Protein AF-A0A5D6YA46-F1 (afdb_monomer)

Foldseek 3Di:
DDPVVVVVVVVVVVVVVVVVVVVVVVVVVPDPPPDPDDDDDDDDDDDDDDDDPDPDPDPPPPPDPDLDDPLVCCVVDDVVLLVCCLPPVLVLQVVLCVLLVDPVSNVLSVLLVVLSVLLVVLVVVVVVVVVVVVVPPPPDDDPDDPPPPVPDPCPPSVVSNVVSLVSNLVSLLVSLVSLCVSVVPDDDSVVSSCSSNSPVSVSSSSSSVCCVVCDSPVCVVVVVVCVVPVVVVVVVVVPPPPDPPDPPDDD

pLDDT: mean 71.91, std 17.41, range [37.03, 95.88]

Structure (mmCIF, N/CA/C/O backbone):
data_AF-A0A5D6YA46-F1
#
_entry.id   AF-A0A5D6YA46-F1
#
loop_
_atom_site.group_PDB
_atom_site.id
_atom_site.type_symbol
_atom_site.label_atom_id
_atom_site.label_alt_id
_atom_site.label_comp_id
_atom_site.label_asym_id
_atom_site.label_entity_id
_atom_site.label_seq_id
_atom_site.pdbx_PDB_ins_code
_atom_site.Cartn_x
_atom_site.Cartn_y
_atom_site.Cartn_z
_atom_site.occupancy
_atom_site.B_iso_or_equiv
_atom_site.auth_seq_id
_atom_site.auth_comp_id
_atom_site.auth_asym_id
_atom_site.auth_atom_id
_atom_site.pdbx_PDB_model_num
ATOM 1 N N . MET A 1 1 ? 26.720 29.385 -11.851 1.00 61.84 1 MET A N 1
ATOM 2 C CA . MET A 1 1 ? 25.447 29.553 -11.125 1.00 61.84 1 MET A CA 1
ATOM 3 C C . MET A 1 1 ? 25.004 30.966 -11.380 1.00 61.84 1 MET A C 1
ATOM 5 O O . MET A 1 1 ? 25.690 31.889 -10.949 1.00 61.84 1 MET A O 1
ATOM 9 N N . ASP A 1 2 ? 23.943 31.113 -12.160 1.00 86.88 2 ASP A N 1
ATOM 10 C CA . ASP A 1 2 ? 23.438 32.420 -12.559 1.00 86.88 2 ASP A CA 1
ATOM 11 C C . ASP A 1 2 ? 22.600 33.031 -11.433 1.00 86.88 2 ASP A C 1
ATOM 13 O O . ASP A 1 2 ? 22.056 32.331 -10.577 1.00 86.88 2 ASP A O 1
ATOM 17 N N . ALA A 1 3 ? 22.489 34.360 -11.417 1.00 84.31 3 ALA A N 1
ATOM 18 C CA . ALA A 1 3 ? 21.728 35.080 -10.393 1.00 84.31 3 ALA A CA 1
ATOM 19 C C . ALA A 1 3 ? 20.249 34.635 -10.318 1.00 84.31 3 ALA A C 1
ATOM 21 O O . ALA A 1 3 ? 19.618 34.744 -9.266 1.00 84.31 3 ALA A O 1
ATOM 22 N N . SER A 1 4 ? 19.708 34.084 -11.410 1.00 85.38 4 SER A N 1
ATOM 23 C CA . SER A 1 4 ? 18.376 33.475 -11.469 1.00 85.38 4 SER A CA 1
ATOM 24 C C . SER A 1 4 ? 18.248 32.209 -10.614 1.00 85.38 4 SER A C 1
ATOM 26 O O . SER A 1 4 ? 17.214 32.018 -9.973 1.00 85.38 4 SER A O 1
ATOM 28 N N . ASP A 1 5 ? 19.293 31.382 -10.537 1.00 82.38 5 ASP A N 1
ATOM 29 C CA . ASP A 1 5 ? 19.272 30.118 -9.784 1.00 82.38 5 ASP A CA 1
ATOM 30 C C . ASP A 1 5 ? 19.284 30.365 -8.272 1.00 82.38 5 ASP A C 1
ATOM 32 O O . ASP A 1 5 ? 18.624 29.666 -7.497 1.00 82.38 5 ASP A O 1
ATOM 36 N N . VAL A 1 6 ? 19.997 31.413 -7.849 1.00 89.75 6 VAL A N 1
ATOM 37 C CA . VAL A 1 6 ? 20.055 31.844 -6.446 1.00 89.75 6 VAL A CA 1
ATOM 38 C C . VAL A 1 6 ? 18.715 32.448 -6.009 1.00 89.75 6 VAL A C 1
ATOM 40 O O . VAL A 1 6 ? 18.239 32.194 -4.904 1.00 89.75 6 VAL A O 1
ATOM 43 N N . ALA A 1 7 ? 18.044 33.202 -6.885 1.00 91.00 7 ALA A N 1
ATOM 44 C CA . ALA A 1 7 ? 16.720 33.748 -6.585 1.00 91.00 7 ALA A CA 1
ATOM 45 C C . ALA A 1 7 ? 15.650 32.648 -6.445 1.00 91.00 7 ALA A C 1
ATOM 47 O O . ALA A 1 7 ? 14.755 32.759 -5.602 1.00 91.00 7 ALA A O 1
ATOM 48 N N . TYR A 1 8 ? 15.751 31.576 -7.238 1.00 87.44 8 TYR A N 1
ATOM 49 C CA . TYR A 1 8 ? 14.810 30.456 -7.190 1.00 87.44 8 TYR A CA 1
ATOM 50 C C . TYR A 1 8 ? 14.958 29.614 -5.915 1.00 87.44 8 TYR A C 1
ATOM 52 O O . TYR A 1 8 ? 13.958 29.264 -5.287 1.00 87.44 8 TYR A O 1
ATOM 60 N N . THR A 1 9 ? 16.191 29.349 -5.476 1.00 87.31 9 THR A N 1
ATOM 61 C CA . THR A 1 9 ? 16.453 28.615 -4.224 1.00 87.31 9 THR A CA 1
ATOM 62 C C . THR A 1 9 ? 15.956 29.381 -2.996 1.00 87.31 9 THR A C 1
ATOM 64 O O . THR A 1 9 ? 15.246 28.807 -2.171 1.00 87.31 9 THR A O 1
ATOM 67 N N . ILE A 1 10 ? 16.182 30.699 -2.929 1.00 92.25 10 ILE A N 1
ATOM 68 C CA . ILE A 1 10 ? 15.667 31.545 -1.834 1.00 92.25 10 ILE A CA 1
ATOM 69 C C . ILE A 1 10 ? 14.125 31.572 -1.807 1.00 92.25 10 ILE A C 1
ATOM 71 O O . ILE A 1 10 ? 13.509 31.583 -0.738 1.00 92.25 10 ILE A O 1
ATOM 75 N N . GLN A 1 11 ? 13.472 31.570 -2.974 1.00 91.25 11 GLN A N 1
ATOM 76 C CA . GLN A 1 11 ? 12.007 31.500 -3.070 1.00 91.25 11 GLN A CA 1
ATOM 77 C C . GLN A 1 11 ? 11.456 30.159 -2.565 1.00 91.25 11 GLN A C 1
ATOM 79 O O . GLN A 1 11 ? 10.434 30.146 -1.874 1.00 91.25 11 GLN A O 1
ATOM 84 N N . MET A 1 12 ? 12.132 29.050 -2.875 1.00 89.75 12 MET A N 1
ATOM 85 C CA . MET A 1 12 ? 11.742 27.710 -2.428 1.00 89.75 12 MET A CA 1
ATOM 86 C C . MET A 1 12 ? 11.841 27.561 -0.908 1.00 89.75 12 MET A C 1
ATOM 88 O O . MET A 1 12 ? 10.849 27.190 -0.278 1.00 89.75 12 MET A O 1
ATOM 92 N N . GLU A 1 13 ? 12.962 27.960 -0.299 1.00 95.00 13 GLU A N 1
ATOM 93 C CA . GLU A 1 13 ? 13.140 27.877 1.160 1.00 95.00 13 GLU A CA 1
ATOM 94 C C . GLU A 1 13 ? 12.095 28.710 1.917 1.00 95.00 13 GLU A C 1
ATOM 96 O O . GLU A 1 13 ? 11.530 28.280 2.927 1.00 95.00 13 GLU A O 1
ATOM 101 N N . LYS A 1 14 ? 11.751 29.893 1.391 1.00 95.88 14 LYS A N 1
ATOM 102 C CA . LYS A 1 14 ? 10.714 30.747 1.985 1.00 95.88 14 LYS A CA 1
ATOM 103 C C . LYS A 1 14 ? 9.324 30.106 1.919 1.00 95.88 14 LYS A C 1
ATOM 105 O O . LYS A 1 14 ? 8.519 30.289 2.836 1.00 95.88 14 LYS A O 1
ATOM 110 N N . LYS A 1 15 ? 9.029 29.359 0.850 1.00 93.56 15 LYS A N 1
ATOM 111 C CA . LYS A 1 15 ? 7.757 28.642 0.683 1.00 93.56 15 LYS A CA 1
ATOM 112 C C . LYS A 1 15 ? 7.651 27.458 1.641 1.00 93.56 15 LYS A C 1
ATOM 114 O O . LYS A 1 15 ? 6.605 27.289 2.264 1.00 93.56 15 LYS A O 1
ATOM 119 N N . GLU A 1 16 ? 8.725 26.690 1.810 1.00 93.19 16 GLU A N 1
ATOM 120 C CA . GLU A 1 16 ? 8.769 25.575 2.764 1.00 93.19 16 GLU A CA 1
ATOM 121 C C . GLU A 1 16 ? 8.610 26.058 4.209 1.00 93.19 16 GLU A C 1
ATOM 123 O O . GLU A 1 16 ? 7.796 25.511 4.956 1.00 93.19 16 GLU A O 1
ATOM 128 N N . ALA A 1 17 ? 9.283 27.152 4.582 1.00 92.19 17 ALA A N 1
ATOM 129 C CA . ALA A 1 17 ? 9.127 27.762 5.902 1.00 92.19 17 ALA A CA 1
ATOM 130 C C . ALA A 1 17 ? 7.678 28.215 6.174 1.00 92.19 17 ALA A C 1
ATOM 132 O O . ALA A 1 17 ? 7.159 28.019 7.276 1.00 92.19 17 ALA A O 1
ATOM 133 N N . LEU A 1 18 ? 6.995 28.774 5.167 1.00 94.06 18 LEU A N 1
ATOM 134 C CA . LEU A 1 18 ? 5.586 29.169 5.275 1.00 94.06 18 LEU A CA 1
ATOM 135 C C . LEU A 1 18 ? 4.643 27.965 5.412 1.00 94.06 18 LEU A C 1
ATOM 137 O O . LEU A 1 18 ? 3.687 28.028 6.188 1.00 94.06 18 LEU A O 1
ATOM 141 N N . LEU A 1 19 ? 4.906 26.867 4.698 1.00 90.00 19 LEU A N 1
ATOM 142 C CA . 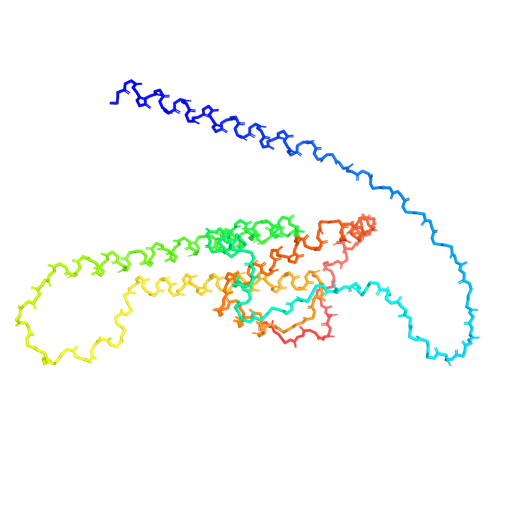LEU A 1 19 ? 4.107 25.642 4.798 1.00 90.00 19 LEU A CA 1
ATOM 143 C C . LEU A 1 19 ? 4.279 24.962 6.164 1.00 90.00 19 LEU A C 1
ATOM 145 O O . LEU A 1 19 ? 3.290 24.532 6.764 1.00 90.00 19 LEU A O 1
ATOM 149 N N . LEU A 1 20 ? 5.503 24.936 6.699 1.00 87.94 20 LEU A N 1
ATOM 150 C CA . LEU A 1 20 ? 5.788 24.396 8.031 1.00 87.94 20 LEU A CA 1
ATOM 151 C C . LEU A 1 20 ? 5.123 25.219 9.147 1.00 87.94 20 LEU A C 1
ATOM 153 O O . LEU A 1 20 ? 4.546 24.644 10.075 1.00 87.94 20 LEU A O 1
ATOM 157 N N . ASP A 1 21 ? 5.131 26.554 9.054 1.00 89.38 21 ASP A N 1
ATOM 158 C CA . ASP A 1 21 ? 4.449 27.418 10.030 1.00 89.38 21 ASP A CA 1
ATOM 159 C C . ASP A 1 21 ? 2.916 27.281 9.956 1.00 89.38 21 ASP A C 1
ATOM 161 O O . ASP A 1 21 ? 2.238 27.198 10.987 1.00 89.38 21 ASP A O 1
ATOM 165 N N . ALA A 1 22 ? 2.357 27.164 8.746 1.00 84.12 22 ALA A N 1
ATOM 166 C CA . ALA A 1 22 ? 0.929 26.916 8.550 1.00 84.12 22 ALA A CA 1
ATOM 167 C C . ALA A 1 22 ? 0.485 25.564 9.144 1.00 84.12 22 ALA A C 1
ATOM 169 O O . ALA A 1 22 ? -0.555 25.492 9.809 1.00 84.12 22 ALA A O 1
ATOM 170 N N . GLY A 1 23 ? 1.294 24.510 8.977 1.00 78.00 23 GLY A N 1
ATOM 171 C CA . GLY A 1 23 ? 1.062 23.203 9.599 1.00 78.00 23 GLY A CA 1
ATOM 172 C C . GLY A 1 23 ? 1.095 23.268 11.130 1.00 78.00 23 GLY A C 1
ATOM 173 O O . GLY A 1 23 ? 0.183 22.77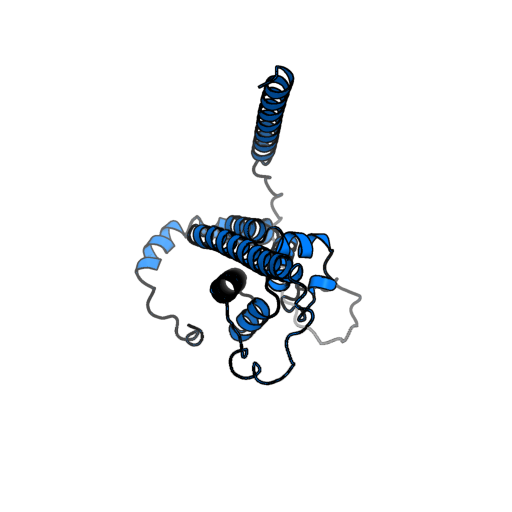5 11.800 1.00 78.00 23 GLY A O 1
ATOM 174 N N . ARG A 1 24 ? 2.087 23.968 11.700 1.00 83.38 24 ARG A N 1
ATOM 175 C CA . ARG A 1 24 ? 2.229 24.142 13.156 1.00 83.38 24 ARG A CA 1
ATOM 176 C C . ARG A 1 24 ? 1.057 24.916 13.775 1.00 83.38 24 ARG A C 1
ATOM 178 O O . ARG A 1 24 ? 0.629 24.586 14.883 1.00 83.38 24 ARG A O 1
ATOM 185 N N . LYS A 1 25 ? 0.506 25.912 13.072 1.00 76.12 25 LYS A N 1
ATOM 186 C CA . LYS A 1 25 ? -0.678 26.670 13.521 1.00 76.12 25 LYS A CA 1
ATOM 187 C C . LYS A 1 25 ? -1.955 25.824 13.528 1.00 76.12 25 LYS A C 1
ATOM 189 O O . LYS A 1 25 ? -2.722 25.932 14.483 1.00 76.12 25 LYS A O 1
ATOM 194 N N . ARG A 1 26 ? -2.153 24.930 12.548 1.00 72.38 26 ARG A N 1
ATOM 195 C CA . ARG A 1 26 ? -3.276 23.965 12.554 1.00 72.38 26 ARG A CA 1
ATOM 196 C C . ARG A 1 26 ? -3.189 22.963 13.701 1.00 72.38 26 ARG A C 1
ATOM 198 O O . ARG A 1 26 ? -4.204 22.683 14.330 1.00 72.38 26 ARG A O 1
ATOM 205 N N . ALA A 1 27 ? -1.990 22.472 14.009 1.00 61.44 27 ALA A N 1
ATOM 206 C CA . ALA A 1 27 ? -1.799 21.523 15.105 1.00 61.44 27 ALA A CA 1
ATOM 207 C C . ALA A 1 27 ? -2.137 22.129 16.483 1.00 61.44 27 ALA A C 1
ATOM 209 O O . ALA A 1 27 ? -2.634 21.427 17.356 1.00 61.44 27 ALA A O 1
ATOM 210 N N . ARG A 1 28 ? -1.934 23.442 16.679 1.00 65.25 28 ARG A N 1
ATOM 211 C CA . ARG A 1 28 ? -2.262 24.127 17.946 1.00 65.25 28 ARG A CA 1
ATOM 212 C C . ARG A 1 28 ? -3.731 24.525 18.101 1.00 65.25 28 ARG A C 1
ATOM 214 O O . ARG A 1 28 ? -4.155 24.763 19.227 1.00 65.25 28 ARG A O 1
ATOM 221 N N . SER A 1 29 ? -4.511 24.615 17.021 1.00 49.53 29 SER A N 1
ATOM 222 C CA . SER A 1 29 ? -5.928 25.006 17.117 1.00 49.53 29 SER A CA 1
ATOM 223 C C . SER A 1 29 ? -6.863 23.857 17.502 1.00 49.53 29 SER A C 1
ATOM 225 O O . SER A 1 29 ? -8.028 24.100 17.811 1.00 49.53 29 SER A O 1
ATOM 227 N N . VAL A 1 30 ? -6.377 22.613 17.516 1.00 57.88 30 VAL A N 1
ATOM 228 C CA . VAL A 1 30 ? -7.132 21.466 18.035 1.00 57.88 30 VAL A CA 1
ATOM 229 C C . VAL A 1 30 ? -6.925 21.399 19.548 1.00 57.88 30 VAL A C 1
ATOM 231 O O . VAL A 1 30 ? -6.219 20.548 20.077 1.00 57.88 30 VAL A O 1
ATOM 234 N N . GLY A 1 31 ? -7.509 22.361 20.263 1.00 58.00 31 GLY A N 1
ATOM 235 C CA . GLY A 1 31 ? -7.667 22.242 21.709 1.00 58.00 31 GLY A CA 1
ATOM 236 C C . GLY A 1 31 ? -8.580 21.053 22.046 1.00 58.00 31 GLY A C 1
ATOM 237 O O . GLY A 1 31 ? -9.425 20.687 21.222 1.00 58.00 31 GLY A O 1
ATOM 238 N N . PRO A 1 32 ? -8.457 20.452 23.242 1.00 50.16 32 PRO A N 1
ATOM 239 C CA . PRO A 1 32 ? -9.327 19.365 23.672 1.00 50.16 32 PRO A CA 1
ATOM 240 C C . PRO A 1 32 ? -10.777 19.856 23.670 1.00 50.16 32 PRO A C 1
ATOM 242 O O . PRO A 1 32 ? -11.202 20.644 24.521 1.00 50.16 32 PRO A O 1
ATOM 245 N N . ARG A 1 33 ? -11.541 19.421 22.666 1.00 50.72 33 ARG A N 1
ATOM 246 C CA . ARG A 1 33 ? -12.972 19.696 22.556 1.00 50.72 33 ARG A CA 1
ATOM 247 C C . ARG A 1 33 ? -13.637 18.999 23.739 1.00 50.72 33 ARG A C 1
ATOM 249 O O . ARG A 1 33 ? -13.749 17.777 23.754 1.00 50.72 33 ARG A O 1
ATOM 256 N N . ARG A 1 34 ? -14.050 19.766 24.754 1.00 45.06 34 ARG A N 1
ATOM 257 C CA . ARG A 1 34 ? -14.903 19.242 25.827 1.00 45.06 34 ARG A CA 1
ATOM 258 C C . ARG A 1 34 ? -16.203 18.782 25.179 1.00 45.06 34 ARG A C 1
ATOM 260 O O . ARG A 1 34 ? -16.992 19.609 24.725 1.00 45.06 34 ARG A O 1
ATOM 267 N N . LEU A 1 35 ? -16.381 17.470 25.087 1.00 52.78 35 LEU A N 1
ATOM 268 C CA . LEU A 1 35 ? -17.629 16.880 24.634 1.00 52.78 35 LEU A CA 1
ATOM 269 C C . LEU A 1 35 ? -18.746 17.231 25.634 1.00 52.78 35 LEU A C 1
ATOM 271 O O . LEU A 1 35 ? -18.494 17.271 26.845 1.00 52.78 35 LEU A O 1
ATOM 275 N N . PRO A 1 36 ? -19.969 17.508 25.153 1.00 46.69 36 PRO A N 1
ATOM 276 C CA . PRO A 1 36 ? -21.119 17.726 26.014 1.00 46.69 36 PRO A CA 1
ATOM 277 C C . PRO A 1 36 ? -21.370 16.480 26.871 1.00 46.69 36 PRO A C 1
ATOM 279 O O . PRO A 1 36 ? -21.419 15.354 26.383 1.00 46.69 36 PRO A O 1
ATOM 282 N N . ARG A 1 37 ? -21.495 16.711 28.178 1.00 47.94 37 ARG A N 1
ATOM 283 C CA . ARG A 1 37 ? -21.752 15.706 29.211 1.00 47.94 37 ARG A CA 1
ATOM 284 C C . ARG A 1 37 ? -23.081 15.007 28.907 1.00 47.94 37 ARG A C 1
ATOM 286 O O . ARG A 1 37 ? -24.131 15.639 28.985 1.00 47.94 37 AR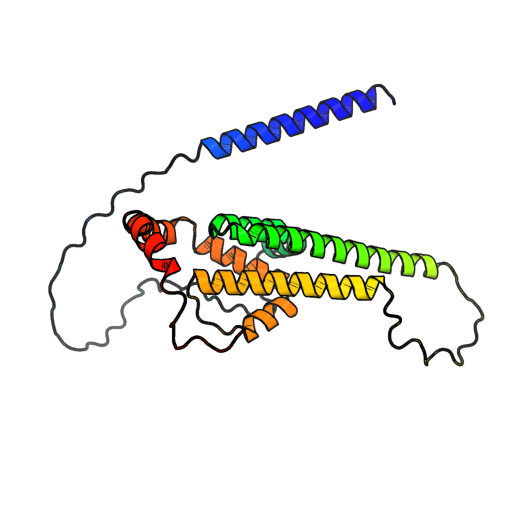G A O 1
ATOM 293 N N . SER A 1 38 ? -23.034 13.724 28.555 1.00 49.22 38 SER A N 1
ATOM 294 C CA . SER A 1 38 ? -24.226 12.898 28.353 1.00 49.22 38 SER A CA 1
ATOM 295 C C . SER A 1 38 ? -25.027 12.796 29.653 1.00 49.22 38 SER A C 1
ATOM 297 O O . SER A 1 38 ? -24.467 12.498 30.713 1.00 49.22 38 SER A O 1
ATOM 299 N N . ALA A 1 39 ? -26.330 13.064 29.566 1.00 51.19 39 ALA A N 1
ATOM 300 C CA . ALA A 1 39 ? -27.273 12.927 30.669 1.00 51.19 39 ALA A CA 1
ATOM 301 C C . ALA A 1 39 ? -27.343 11.465 31.169 1.00 51.19 39 ALA A C 1
ATOM 303 O O . ALA A 1 39 ? -27.147 10.541 30.376 1.00 51.19 39 ALA A O 1
ATOM 304 N N . PRO A 1 40 ? -27.596 11.239 32.471 1.00 52.00 40 PRO A N 1
ATOM 305 C CA . PRO A 1 40 ? -27.676 9.899 33.044 1.00 52.00 40 PRO A CA 1
ATOM 306 C C . PRO A 1 40 ? -28.886 9.118 32.496 1.00 52.00 40 PRO A C 1
ATOM 308 O O . PRO A 1 40 ? -29.945 9.714 32.282 1.00 52.00 40 PRO A O 1
ATOM 311 N N . PRO A 1 41 ? -28.764 7.791 32.303 1.00 49.09 41 PRO A N 1
ATOM 312 C CA . PRO A 1 41 ? -29.875 6.959 31.865 1.00 49.09 41 PRO A CA 1
ATOM 313 C C . PRO A 1 41 ? -30.932 6.865 32.967 1.00 49.09 41 PRO A C 1
ATOM 315 O O . PRO A 1 41 ? -30.643 6.526 34.115 1.00 49.09 41 PRO A O 1
ATOM 318 N N . THR A 1 42 ? -32.170 7.182 32.604 1.00 41.91 42 THR A N 1
ATOM 319 C CA . THR A 1 42 ? -33.346 7.007 33.453 1.00 41.91 42 THR A CA 1
ATOM 320 C C . THR A 1 42 ? -33.709 5.526 33.470 1.00 41.91 42 THR A C 1
ATOM 322 O O . THR A 1 42 ? -34.166 4.971 32.473 1.00 41.91 42 THR A O 1
ATOM 325 N N . THR A 1 43 ? -33.482 4.873 34.605 1.00 45.03 43 THR A N 1
ATOM 326 C CA . THR A 1 43 ? -33.899 3.497 34.877 1.00 45.03 43 THR A CA 1
ATOM 327 C C . THR A 1 43 ? -35.420 3.400 34.760 1.00 45.03 43 THR A C 1
ATOM 329 O O . THR A 1 43 ? -36.138 4.040 35.525 1.00 45.03 43 THR A O 1
ATOM 332 N N . SER A 1 44 ? -35.918 2.613 33.806 1.00 41.34 44 SER A N 1
ATOM 333 C CA . SER A 1 44 ? -37.338 2.263 33.696 1.00 41.34 44 SER A CA 1
ATOM 334 C C . SER A 1 44 ? -37.492 0.750 33.638 1.00 41.34 44 SER A C 1
ATOM 336 O O . SER A 1 44 ? -36.639 0.038 33.115 1.00 41.34 44 SER A O 1
ATOM 338 N N . ALA A 1 45 ? -38.555 0.297 34.288 1.00 39.81 45 ALA A N 1
ATOM 339 C CA . ALA A 1 45 ? -38.721 -1.019 34.869 1.00 39.81 45 ALA A CA 1
ATOM 340 C C . ALA A 1 45 ? -38.987 -2.153 33.868 1.00 39.81 45 ALA A C 1
ATOM 342 O O . ALA A 1 45 ? -39.517 -1.965 32.777 1.00 39.81 45 ALA A O 1
ATOM 343 N N . ILE A 1 46 ? -38.654 -3.353 34.341 1.00 44.62 46 ILE A N 1
ATOM 344 C CA . ILE A 1 46 ? -38.962 -4.663 33.770 1.00 44.62 46 ILE A CA 1
ATOM 345 C C . ILE A 1 46 ? -40.484 -4.825 33.649 1.00 44.62 46 ILE A C 1
ATOM 347 O O . ILE A 1 46 ? -41.195 -4.813 34.653 1.00 44.62 46 ILE A O 1
ATOM 351 N N . GLY A 1 47 ? -40.964 -5.025 32.421 1.00 37.03 47 GLY A N 1
ATOM 352 C CA . GLY A 1 47 ? -42.316 -5.479 32.112 1.00 37.03 47 GLY A CA 1
ATOM 353 C C . GLY A 1 47 ? -42.247 -6.746 31.264 1.00 37.03 47 GLY A C 1
ATOM 354 O O . GLY A 1 47 ? -41.845 -6.701 30.106 1.00 37.03 47 GLY A O 1
ATOM 355 N N . VAL A 1 48 ? -42.611 -7.879 31.862 1.00 46.06 48 VAL A N 1
ATOM 356 C CA . VAL A 1 48 ? -42.807 -9.166 31.184 1.00 46.06 48 VAL A CA 1
ATOM 357 C C . VAL A 1 48 ? -44.168 -9.134 30.490 1.00 46.06 48 VAL A C 1
ATOM 359 O O . VAL A 1 48 ? -45.181 -8.924 31.154 1.00 46.06 48 VAL A O 1
ATOM 362 N N . GLY A 1 49 ? -44.209 -9.363 29.175 1.00 39.19 49 GLY A N 1
ATOM 363 C CA . GLY A 1 49 ? -45.474 -9.480 28.451 1.00 39.19 49 GLY A CA 1
ATOM 364 C C . GLY A 1 49 ? -45.336 -9.752 26.954 1.00 39.19 49 GLY A C 1
ATOM 365 O O . GLY A 1 49 ? -45.034 -8.847 26.191 1.00 39.19 49 GLY A O 1
ATOM 366 N N . THR A 1 50 ? -45.656 -10.995 26.577 1.00 41.66 50 THR A N 1
ATOM 367 C CA . THR A 1 50 ? -46.322 -11.432 25.327 1.00 41.66 50 THR A CA 1
ATOM 368 C C . THR A 1 50 ? -45.764 -10.995 23.966 1.00 41.66 50 THR A C 1
ATOM 370 O O . THR A 1 50 ? -45.858 -9.845 23.552 1.00 41.66 50 THR A O 1
ATOM 373 N N . ALA A 1 51 ? -45.307 -12.000 23.211 1.00 44.06 51 ALA A N 1
ATOM 374 C CA . ALA A 1 51 ? -44.930 -11.914 21.807 1.00 44.06 51 ALA A CA 1
ATOM 375 C C . ALA A 1 51 ? -46.097 -11.429 20.930 1.00 44.06 51 ALA A C 1
ATOM 377 O O . ALA A 1 51 ? -47.085 -12.135 20.729 1.00 44.06 51 ALA A O 1
ATOM 378 N N . VAL A 1 52 ? -45.940 -10.231 20.374 1.00 40.12 52 VAL A N 1
ATOM 379 C CA . VAL A 1 52 ? -46.712 -9.722 19.241 1.00 40.12 52 VAL A CA 1
ATOM 380 C C . VAL A 1 52 ? -45.709 -9.476 18.121 1.00 40.12 52 VAL A C 1
ATOM 382 O O . VAL A 1 52 ? -44.821 -8.636 18.247 1.00 40.12 52 VAL A O 1
ATOM 385 N N . THR A 1 53 ? -45.829 -10.224 17.026 1.00 47.00 53 THR A N 1
ATOM 386 C CA . THR A 1 53 ? -45.102 -9.978 15.777 1.00 47.00 53 THR A CA 1
ATOM 387 C C . THR A 1 53 ? -45.658 -8.716 15.122 1.00 47.00 53 THR A C 1
ATOM 389 O O . THR A 1 53 ? -46.531 -8.780 14.258 1.00 47.00 53 THR A O 1
ATOM 392 N N . ALA A 1 54 ? -45.186 -7.556 15.570 1.00 43.25 54 ALA A N 1
ATOM 393 C CA . ALA A 1 54 ? -45.368 -6.294 14.875 1.00 43.25 54 ALA A CA 1
ATOM 394 C C . ALA A 1 54 ? -44.136 -6.049 13.996 1.00 43.25 54 ALA A C 1
ATOM 396 O O . ALA A 1 54 ? -43.013 -5.993 14.490 1.00 43.25 54 ALA A O 1
ATOM 397 N N . SER A 1 55 ? -44.356 -5.911 12.688 1.00 51.12 55 SER A N 1
ATOM 398 C CA . SER A 1 55 ? -43.375 -5.383 11.740 1.00 51.12 55 SER A CA 1
ATOM 399 C C . SER A 1 55 ? -43.085 -3.928 12.116 1.00 51.12 55 SER A C 1
ATOM 401 O O . SER A 1 55 ? -43.799 -3.016 11.699 1.00 51.12 55 SER A O 1
ATOM 403 N N . VAL A 1 56 ? -42.089 -3.721 12.980 1.00 51.22 56 VAL A N 1
ATOM 404 C CA . VAL A 1 56 ? -41.656 -2.400 13.439 1.00 51.22 56 VAL A CA 1
ATOM 405 C C . VAL A 1 56 ? -41.030 -1.660 12.262 1.00 51.22 56 VAL A C 1
ATOM 407 O O . VAL A 1 56 ? -40.081 -2.131 11.641 1.00 51.22 56 VAL A O 1
ATOM 410 N N . ALA A 1 57 ? -41.587 -0.493 11.952 1.00 50.78 57 ALA A N 1
ATOM 411 C CA . ALA A 1 57 ? -41.033 0.436 10.987 1.00 50.78 57 ALA A CA 1
ATOM 412 C C . ALA A 1 57 ? -39.628 0.880 11.432 1.00 50.78 57 ALA A C 1
ATOM 414 O O . ALA A 1 57 ? -39.485 1.661 12.368 1.00 50.78 57 ALA A O 1
ATOM 415 N N . GLY A 1 58 ? -38.618 0.337 10.747 1.00 51.59 58 GLY A N 1
ATOM 416 C CA . GLY A 1 58 ? -37.291 0.902 10.505 1.00 51.59 58 GLY A CA 1
ATOM 417 C C . GLY A 1 58 ? -36.643 1.675 11.648 1.00 51.59 58 GLY A C 1
ATOM 418 O O . GLY A 1 58 ? -36.459 2.886 11.542 1.00 51.59 58 GLY A O 1
ATOM 419 N N . THR A 1 59 ? -36.186 0.981 12.690 1.00 52.59 59 THR A N 1
ATOM 420 C CA . THR A 1 59 ? -34.968 1.448 13.364 1.00 52.59 59 THR A CA 1
ATOM 421 C C . THR A 1 59 ? -33.869 1.480 12.301 1.00 52.59 59 THR A C 1
ATOM 423 O O . THR A 1 59 ? -33.718 0.461 11.625 1.00 52.59 59 THR A O 1
ATOM 426 N N . PRO A 1 60 ? -33.148 2.598 12.087 1.00 61.72 60 PRO A N 1
ATOM 427 C CA . PRO A 1 60 ? -32.014 2.603 11.175 1.00 61.72 60 PRO A CA 1
ATOM 428 C C . PRO A 1 60 ? -31.070 1.510 11.660 1.00 61.72 60 PRO A C 1
ATOM 430 O O . PRO A 1 60 ? -30.510 1.615 12.751 1.00 61.72 60 PRO A O 1
ATOM 433 N N . GLU A 1 61 ? -31.007 0.420 10.898 1.00 57.62 61 GLU A N 1
ATOM 434 C CA . GLU A 1 61 ? -30.084 -0.672 11.138 1.00 57.62 61 GLU A CA 1
ATOM 435 C C . GLU A 1 61 ? -28.713 -0.017 11.157 1.00 57.62 61 GLU A C 1
ATOM 437 O O . GLU A 1 61 ? -28.266 0.552 10.156 1.00 57.62 61 GLU A O 1
ATOM 442 N N . LEU A 1 62 ? -28.115 0.040 12.344 1.00 59.97 62 LEU A N 1
ATOM 443 C CA . LEU A 1 62 ? -26.777 0.558 12.510 1.00 59.97 62 LEU A CA 1
ATOM 444 C C . LEU A 1 62 ? -25.895 -0.443 11.770 1.00 59.97 62 LEU A C 1
ATOM 446 O O . LEU A 1 62 ? -25.588 -1.505 12.297 1.00 59.97 62 LEU A O 1
ATOM 450 N N . HIS A 1 63 ? -25.630 -0.158 10.497 1.00 61.59 63 HIS A N 1
ATOM 451 C CA . HIS A 1 63 ? -24.899 -1.048 9.618 1.00 61.59 63 HIS A CA 1
ATOM 452 C C . HIS A 1 63 ? -23.488 -1.152 10.187 1.00 61.59 63 HIS A C 1
ATOM 454 O O . HIS A 1 63 ? -22.691 -0.221 10.054 1.00 61.59 63 HIS A O 1
ATOM 460 N N . GLU A 1 64 ? -23.222 -2.237 10.917 1.00 64.56 64 GLU A N 1
ATOM 461 C CA . GLU A 1 64 ? -21.889 -2.505 11.428 1.00 64.56 64 GLU A CA 1
ATOM 462 C C . GLU A 1 64 ? -20.952 -2.543 10.219 1.00 64.56 64 GLU A C 1
ATOM 464 O O . GLU A 1 64 ? -21.249 -3.231 9.237 1.00 64.56 64 GLU A O 1
ATOM 469 N N . PRO A 1 65 ? -19.870 -1.747 10.222 1.00 66.94 65 PRO A N 1
ATOM 470 C CA . PRO A 1 65 ? -18.975 -1.680 9.084 1.00 66.94 65 PRO A CA 1
ATOM 471 C C . PRO A 1 65 ? -18.385 -3.070 8.853 1.00 66.94 65 PRO A C 1
ATOM 473 O O . PRO A 1 65 ? -17.568 -3.556 9.634 1.00 66.94 65 PRO A O 1
ATOM 476 N N . VAL A 1 66 ? -18.828 -3.722 7.780 1.00 76.19 66 VAL A N 1
ATOM 477 C CA . VAL A 1 66 ? -18.400 -5.075 7.432 1.00 76.19 66 VAL A CA 1
ATOM 478 C C . VAL A 1 66 ? -16.897 -5.046 7.141 1.00 76.19 66 VAL A C 1
ATOM 480 O O . VAL A 1 66 ? -16.437 -4.433 6.177 1.00 76.19 66 VAL A O 1
ATOM 483 N N . TRP A 1 67 ? -16.113 -5.701 8.001 1.00 82.12 67 TRP A N 1
ATOM 484 C CA . TRP A 1 67 ? -14.662 -5.856 7.835 1.00 82.12 67 TRP A CA 1
ATOM 485 C C . TRP A 1 67 ? -14.293 -6.841 6.719 1.00 82.12 67 TRP A C 1
ATOM 487 O O . TRP A 1 67 ? -13.130 -6.971 6.348 1.00 82.12 67 TRP A O 1
ATOM 497 N N . GLU A 1 68 ? -15.248 -7.560 6.150 1.00 74.44 68 GLU A N 1
ATOM 498 C CA . GLU A 1 68 ? -14.986 -8.399 4.988 1.00 74.44 68 GLU A CA 1
ATOM 499 C C . GLU A 1 68 ? -15.104 -7.555 3.719 1.00 74.44 68 GLU A C 1
ATOM 501 O O . GLU A 1 68 ? -16.172 -7.059 3.373 1.00 74.44 68 GLU A O 1
ATOM 506 N N . THR A 1 69 ? -13.982 -7.354 3.028 1.00 69.44 69 THR A N 1
ATOM 507 C CA . THR A 1 69 ? -13.996 -6.826 1.661 1.00 69.44 69 THR A CA 1
ATOM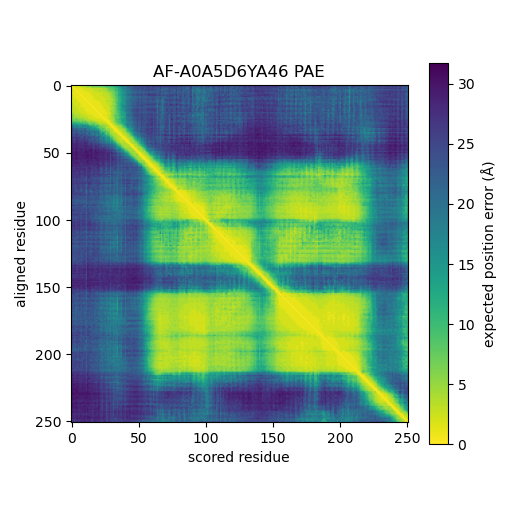 508 C C . THR A 1 69 ? -13.746 -7.973 0.703 1.00 69.44 69 THR A C 1
ATOM 510 O O . THR A 1 69 ? -12.941 -8.865 0.977 1.00 69.44 69 THR A O 1
ATOM 513 N N . SER A 1 70 ? -14.443 -7.954 -0.429 1.00 79.25 70 SER A N 1
ATOM 514 C CA . SER A 1 70 ? -14.140 -8.844 -1.539 1.00 79.25 70 SER A CA 1
ATOM 515 C C . SER A 1 70 ? -12.698 -8.628 -2.010 1.00 79.25 70 SER A C 1
ATOM 517 O O . SER A 1 70 ? -12.165 -7.512 -1.985 1.00 79.25 70 SER A O 1
ATOM 519 N N . LEU A 1 71 ? -12.062 -9.706 -2.478 1.00 73.56 71 LEU A N 1
ATOM 520 C CA . LEU A 1 71 ? -10.856 -9.596 -3.296 1.00 73.56 71 LEU A CA 1
ATOM 521 C C . LEU A 1 71 ? -11.158 -8.600 -4.428 1.00 73.56 71 LEU A C 1
ATOM 523 O O . LEU A 1 71 ? -12.151 -8.764 -5.132 1.00 73.56 71 LEU A O 1
ATOM 527 N N . PHE A 1 72 ? -10.328 -7.561 -4.561 1.00 77.38 72 PHE A N 1
ATOM 528 C CA . PHE A 1 72 ? -10.472 -6.460 -5.532 1.00 77.38 72 PHE A CA 1
ATOM 529 C C . PHE A 1 72 ? -11.511 -5.366 -5.227 1.00 77.38 72 PHE A C 1
ATOM 531 O O . PHE A 1 72 ? -11.737 -4.500 -6.070 1.00 77.38 72 PHE A O 1
ATOM 538 N N . ALA A 1 73 ? -12.036 -5.274 -4.000 1.00 72.62 73 ALA A N 1
ATOM 539 C CA . ALA A 1 73 ? -12.886 -4.146 -3.583 1.00 72.62 73 ALA A CA 1
ATOM 540 C C . ALA A 1 73 ? -12.203 -2.759 -3.677 1.00 72.62 73 ALA A C 1
ATOM 542 O O . ALA A 1 73 ? -12.845 -1.727 -3.480 1.00 72.62 73 ALA A O 1
ATOM 543 N N . CYS A 1 74 ? -10.894 -2.697 -3.960 1.00 74.69 74 CYS A N 1
ATOM 544 C CA . CYS A 1 74 ? -10.192 -1.437 -4.204 1.00 74.69 74 CYS A CA 1
ATOM 545 C C . CYS A 1 74 ? -10.666 -0.716 -5.473 1.00 74.69 74 CYS A C 1
ATOM 547 O O . CYS A 1 74 ? -10.507 0.500 -5.549 1.00 74.69 74 CYS A O 1
ATOM 549 N N . TRP A 1 75 ? -11.247 -1.430 -6.444 1.00 76.75 75 TRP A N 1
ATOM 550 C CA . TRP A 1 75 ? -11.830 -0.816 -7.641 1.00 76.75 75 TRP A CA 1
ATOM 551 C C . TRP A 1 75 ? -13.178 -0.161 -7.367 1.00 76.75 75 TRP A C 1
ATOM 553 O O . TRP A 1 75 ? -13.485 0.864 -7.969 1.00 76.75 75 TRP A O 1
ATOM 563 N N . ASP A 1 76 ? -13.929 -0.689 -6.403 1.00 79.81 76 ASP A N 1
ATOM 564 C CA . ASP A 1 76 ? -15.174 -0.077 -5.934 1.00 79.81 76 ASP A CA 1
ATOM 565 C C . ASP A 1 76 ? -14.906 1.080 -4.962 1.00 79.81 76 ASP A C 1
ATOM 567 O O . ASP A 1 76 ? -15.795 1.869 -4.626 1.00 79.81 76 ASP A O 1
ATOM 571 N N . ALA A 1 77 ? -13.669 1.192 -4.473 1.00 75.06 77 ALA A N 1
ATOM 572 C CA . ALA A 1 77 ? -13.273 2.291 -3.627 1.00 75.06 77 ALA A CA 1
ATOM 573 C C . ALA A 1 77 ? -13.054 3.579 -4.424 1.00 75.06 77 ALA A C 1
ATOM 575 O O . ALA A 1 77 ? -12.579 3.546 -5.556 1.00 75.06 77 ALA A O 1
ATOM 576 N N . SER A 1 78 ? -13.340 4.739 -3.813 1.00 80.19 78 SER A N 1
ATOM 577 C CA . SER A 1 78 ? -13.000 6.029 -4.419 1.00 80.19 78 SER A CA 1
ATOM 578 C C . SER A 1 78 ? -11.535 5.996 -4.844 1.00 80.19 78 SER A C 1
ATOM 580 O O . SER A 1 78 ? -10.662 5.771 -4.003 1.00 80.19 78 SER A O 1
ATOM 582 N N . PHE A 1 79 ? -11.289 6.223 -6.136 1.00 79.88 79 PHE A N 1
ATOM 583 C CA . PHE A 1 79 ? -9.983 6.134 -6.802 1.00 79.88 79 PHE A CA 1
ATOM 584 C C . PHE A 1 79 ? -8.826 6.701 -5.961 1.00 79.88 79 PHE A C 1
ATOM 586 O O . PHE A 1 79 ? -7.760 6.099 -5.864 1.00 79.88 79 PHE A O 1
ATOM 593 N N . TRP A 1 80 ? -9.079 7.804 -5.254 1.00 81.94 80 TRP A N 1
ATOM 594 C CA . TRP A 1 80 ? -8.142 8.448 -4.336 1.00 81.94 80 TRP A CA 1
ATOM 595 C C . TRP A 1 80 ? -7.564 7.547 -3.238 1.00 81.94 80 TRP A C 1
ATOM 597 O O . TRP A 1 80 ? -6.366 7.628 -2.981 1.00 81.94 80 TRP A O 1
ATOM 607 N N . HIS A 1 81 ? -8.358 6.680 -2.604 1.00 79.69 81 HIS A N 1
ATOM 608 C CA . HIS A 1 81 ? -7.851 5.804 -1.540 1.00 79.69 81 HIS A CA 1
ATOM 609 C C . HIS A 1 81 ? -6.961 4.693 -2.096 1.00 79.69 81 HIS A C 1
ATOM 611 O O . HIS A 1 81 ? -5.935 4.378 -1.499 1.00 79.69 81 HIS A O 1
ATOM 617 N N . CYS A 1 82 ? -7.321 4.134 -3.255 1.00 81.19 82 CYS A N 1
ATOM 618 C CA . CYS A 1 82 ? -6.501 3.130 -3.927 1.00 81.19 82 CYS A CA 1
ATOM 619 C C . CYS A 1 82 ? -5.173 3.745 -4.396 1.00 81.19 82 CYS A C 1
ATOM 621 O O . CYS A 1 82 ? -4.106 3.217 -4.094 1.00 81.19 82 CYS A O 1
ATOM 623 N N . CYS A 1 83 ? -5.218 4.919 -5.034 1.00 83.62 83 CYS A N 1
ATOM 624 C CA . CYS A 1 83 ? -4.014 5.628 -5.463 1.00 83.62 83 CYS A CA 1
ATOM 625 C C . CYS A 1 83 ? -3.111 6.029 -4.297 1.00 83.62 83 CYS A C 1
ATOM 627 O O . CYS A 1 83 ? -1.900 5.881 -4.411 1.00 83.62 83 CYS A O 1
ATOM 629 N N . LEU A 1 84 ? -3.667 6.497 -3.177 1.00 83.50 84 LEU A N 1
ATOM 630 C CA . LEU A 1 84 ? -2.874 6.793 -1.982 1.00 83.50 84 LEU A CA 1
ATOM 631 C C . LEU A 1 84 ? -2.251 5.530 -1.382 1.00 83.50 84 LEU A C 1
ATOM 633 O O . LEU A 1 84 ? -1.093 5.574 -0.980 1.00 83.50 84 LEU A O 1
ATOM 637 N N . ALA A 1 85 ? -2.971 4.406 -1.364 1.00 85.06 85 ALA A N 1
ATOM 638 C CA . ALA A 1 85 ? -2.434 3.137 -0.878 1.00 85.06 85 ALA A CA 1
ATOM 639 C C . ALA A 1 85 ? -1.299 2.599 -1.756 1.00 85.06 85 ALA A C 1
ATOM 641 O O . ALA A 1 85 ? -0.344 2.034 -1.230 1.00 85.06 85 ALA A O 1
ATOM 642 N N . VAL A 1 86 ? -1.384 2.806 -3.072 1.00 84.00 86 VAL A N 1
ATOM 643 C CA . VAL A 1 86 ? -0.326 2.428 -4.016 1.00 84.00 86 VAL A CA 1
ATOM 644 C C . VAL A 1 86 ? 0.849 3.400 -3.948 1.00 84.00 86 VAL A C 1
ATOM 646 O O . VAL A 1 86 ? 1.985 2.961 -3.907 1.00 84.00 86 VAL A O 1
ATOM 649 N N . ALA A 1 87 ? 0.613 4.712 -3.930 1.00 85.81 87 ALA A N 1
ATOM 650 C CA . ALA A 1 87 ? 1.688 5.701 -4.015 1.00 85.81 87 ALA A CA 1
ATOM 651 C C . ALA A 1 87 ? 2.392 5.957 -2.674 1.00 85.81 87 ALA A C 1
ATOM 653 O O . ALA A 1 87 ? 3.576 6.287 -2.649 1.00 85.81 87 ALA A O 1
ATOM 654 N N . LEU A 1 88 ? 1.658 5.865 -1.561 1.00 87.50 88 LEU A N 1
ATOM 655 C CA . LEU A 1 88 ? 2.100 6.279 -0.2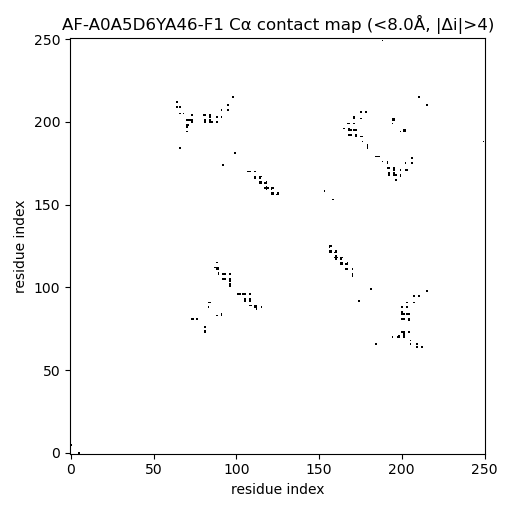28 1.00 87.50 88 LEU A CA 1
ATOM 656 C C . LEU A 1 88 ? 1.667 5.273 0.861 1.00 87.50 88 LEU A C 1
ATOM 658 O O . LEU A 1 88 ? 1.047 5.668 1.855 1.00 87.50 88 LEU A O 1
ATOM 662 N N . PRO A 1 89 ? 2.021 3.977 0.743 1.00 85.94 89 PRO A N 1
ATOM 663 C CA . PRO A 1 89 ? 1.666 2.974 1.752 1.00 85.94 89 PRO A CA 1
ATOM 664 C C . PRO A 1 89 ? 2.213 3.324 3.146 1.00 85.94 89 PRO A C 1
ATOM 666 O O . PRO A 1 89 ? 1.561 3.069 4.158 1.00 85.94 89 PRO A O 1
ATOM 669 N N . CYS A 1 90 ? 3.373 3.986 3.213 1.00 87.06 90 CYS A N 1
ATOM 670 C CA . CYS A 1 90 ? 3.984 4.440 4.461 1.00 87.06 90 CYS A CA 1
ATOM 671 C C . CYS A 1 90 ? 3.177 5.533 5.180 1.00 87.06 90 CYS A C 1
ATOM 673 O O . CYS A 1 90 ? 3.148 5.547 6.408 1.00 87.06 90 CYS A O 1
ATOM 675 N N . ALA A 1 91 ? 2.501 6.424 4.447 1.00 87.38 91 ALA A N 1
ATOM 676 C CA . ALA A 1 91 ? 1.684 7.482 5.039 1.00 87.38 91 ALA A CA 1
ATOM 677 C C . ALA A 1 91 ? 0.418 6.912 5.690 1.00 87.38 91 ALA A C 1
ATOM 679 O O . ALA A 1 91 ? 0.003 7.363 6.754 1.00 87.38 91 ALA A O 1
ATOM 680 N N . ILE A 1 92 ? -0.174 5.885 5.072 1.00 86.88 92 ILE A N 1
ATOM 681 C CA . ILE A 1 92 ? -1.298 5.160 5.670 1.00 86.88 92 ILE A CA 1
ATOM 682 C C . ILE A 1 92 ? -0.815 4.399 6.907 1.00 86.88 92 ILE A C 1
ATOM 684 O O . ILE A 1 92 ? -1.436 4.501 7.959 1.00 86.88 92 ILE A O 1
ATOM 688 N N . ALA A 1 93 ? 0.312 3.687 6.817 1.00 87.75 93 ALA A N 1
ATOM 689 C CA . ALA A 1 93 ? 0.858 2.945 7.951 1.00 87.75 93 ALA A CA 1
ATOM 690 C C . ALA A 1 93 ? 1.188 3.854 9.151 1.00 87.75 93 ALA A C 1
ATOM 692 O O . ALA A 1 93 ? 0.833 3.517 10.279 1.00 87.75 93 ALA A O 1
ATOM 693 N N . SER A 1 94 ? 1.791 5.027 8.921 1.00 86.19 94 SER A N 1
ATOM 694 C CA . SER A 1 94 ? 2.091 5.989 9.992 1.00 86.19 94 SER A CA 1
ATOM 695 C C . SER A 1 94 ? 0.834 6.625 10.585 1.00 86.19 94 SER A C 1
ATOM 697 O O . SER A 1 94 ? 0.776 6.877 11.786 1.00 86.19 94 SER A O 1
ATOM 699 N N . HIS A 1 95 ? -0.204 6.843 9.774 1.00 86.44 95 HIS A N 1
ATOM 700 C CA . HIS A 1 95 ? -1.496 7.300 10.275 1.00 86.44 95 HIS A CA 1
ATOM 701 C C . HIS A 1 95 ? -2.152 6.253 11.187 1.00 86.44 95 HIS A C 1
ATOM 703 O O . HIS A 1 95 ? -2.615 6.579 12.280 1.00 86.44 95 HIS A O 1
ATOM 709 N N . VAL A 1 96 ? -2.133 4.983 10.773 1.00 85.50 96 VAL A N 1
ATOM 710 C CA . VAL A 1 96 ? -2.640 3.857 11.571 1.00 85.50 96 VAL A CA 1
ATOM 711 C C . VAL A 1 96 ? -1.872 3.737 12.885 1.00 85.50 96 VAL A C 1
ATOM 713 O O . VAL A 1 96 ? -2.481 3.626 13.946 1.00 85.50 96 VAL A O 1
ATOM 716 N N . GLU A 1 97 ? -0.544 3.823 12.841 1.00 86.44 97 GLU A N 1
ATOM 717 C CA . GLU A 1 97 ? 0.293 3.806 14.040 1.00 86.44 97 GLU A CA 1
ATOM 718 C C . GLU A 1 97 ? -0.054 4.944 15.000 1.00 86.44 97 GLU A C 1
ATOM 720 O O . GLU A 1 97 ? -0.269 4.690 16.187 1.00 86.44 97 GLU A O 1
ATOM 725 N N . ALA A 1 98 ? -0.152 6.176 14.490 1.00 84.50 98 ALA A N 1
ATOM 726 C CA . ALA A 1 98 ? -0.508 7.341 15.295 1.00 84.50 98 ALA A CA 1
ATOM 727 C C . ALA A 1 98 ? -1.867 7.173 15.994 1.00 84.50 98 ALA A C 1
ATOM 729 O O . ALA A 1 98 ? -2.134 7.839 16.991 1.00 84.50 98 ALA A O 1
ATOM 730 N N . THR A 1 99 ? -2.714 6.276 15.483 1.00 83.81 99 THR A N 1
ATOM 731 C CA . THR A 1 99 ? -4.021 5.960 16.059 1.00 83.81 99 THR A CA 1
ATOM 732 C C . THR A 1 99 ? -3.966 4.797 17.060 1.00 83.81 99 THR A C 1
ATOM 734 O O . THR A 1 99 ? -4.763 4.767 17.993 1.00 83.81 99 THR A O 1
ATOM 737 N N . ILE A 1 100 ? -3.036 3.847 16.900 1.00 85.31 100 ILE A N 1
ATOM 738 C CA . ILE A 1 100 ? -2.901 2.652 17.760 1.00 85.31 100 ILE A CA 1
ATOM 739 C C . ILE A 1 100 ? -2.005 2.907 18.997 1.00 85.31 100 ILE A C 1
ATOM 741 O O . ILE A 1 100 ? -2.027 2.109 19.933 1.00 85.31 100 ILE A O 1
ATOM 745 N N . ASP A 1 101 ? -1.251 4.012 19.036 1.00 82.06 101 ASP A N 1
ATOM 746 C CA . ASP A 1 101 ? -0.356 4.414 20.145 1.00 82.06 101 ASP A CA 1
ATOM 747 C C . ASP A 1 101 ? 0.628 3.307 20.584 1.00 82.06 101 ASP A C 1
ATOM 749 O O . ASP A 1 101 ? 0.936 3.105 21.759 1.00 82.06 101 ASP A O 1
ATOM 753 N N . ARG A 1 102 ? 1.129 2.533 19.612 1.00 75.44 102 ARG A N 1
ATOM 754 C CA . ARG A 1 102 ? 2.177 1.524 19.824 1.00 75.44 102 ARG A CA 1
ATOM 755 C C . ARG A 1 102 ? 3.435 1.937 19.079 1.00 75.44 102 ARG A C 1
ATOM 757 O O . ARG A 1 102 ? 3.566 1.663 17.892 1.00 75.44 102 ARG A O 1
ATOM 764 N N . GLY A 1 103 ? 4.392 2.516 19.802 1.00 72.38 103 GLY A N 1
ATOM 765 C CA . GLY A 1 103 ? 5.652 3.009 19.229 1.00 72.38 103 GLY A CA 1
ATOM 766 C C . GLY A 1 103 ? 6.546 1.953 18.558 1.00 72.38 103 GLY A C 1
ATOM 767 O O . GLY A 1 103 ? 7.522 2.313 17.909 1.00 72.38 103 GLY A O 1
ATOM 768 N N . SER A 1 104 ? 6.244 0.654 18.680 1.00 73.12 104 SER A N 1
ATOM 769 C CA . SER A 1 104 ? 6.954 -0.402 17.942 1.00 73.12 104 SER A CA 1
ATOM 770 C C . SER A 1 104 ? 6.509 -0.529 16.479 1.00 73.12 104 SER A C 1
ATOM 772 O O . SER A 1 104 ? 7.248 -1.086 15.665 1.00 73.12 104 SER A O 1
ATOM 774 N N . LEU A 1 105 ? 5.332 -0.005 16.118 1.00 72.12 105 LEU A N 1
ATOM 775 C CA . LEU A 1 105 ? 4.793 -0.094 14.757 1.00 72.12 105 LEU A CA 1
ATOM 776 C C . LEU A 1 105 ? 5.475 0.872 13.778 1.00 72.12 105 LEU A C 1
ATOM 778 O O . LEU A 1 105 ? 5.493 0.591 12.580 1.00 72.12 105 LEU A O 1
ATOM 782 N N . GLY A 1 106 ? 6.096 1.952 14.254 1.00 73.94 106 GLY A N 1
ATOM 783 C CA . GLY A 1 106 ? 6.688 2.974 13.384 1.00 73.94 106 GLY A CA 1
ATOM 784 C C . GLY A 1 106 ? 7.969 2.563 12.713 1.00 73.94 106 GLY A C 1
ATOM 785 O O . GLY A 1 106 ? 8.211 2.932 11.563 1.00 73.94 106 GLY A O 1
ATOM 786 N N . ALA A 1 107 ? 8.734 1.688 13.365 1.00 72.00 107 ALA A N 1
ATOM 787 C CA . ALA A 1 107 ? 9.798 0.968 12.685 1.00 72.00 107 ALA A CA 1
ATOM 788 C C . ALA A 1 107 ? 9.220 0.170 11.501 1.00 72.00 107 ALA A C 1
ATOM 790 O O . ALA A 1 107 ? 9.731 0.262 10.388 1.00 72.00 107 ALA A O 1
ATOM 791 N N . GLY A 1 108 ? 8.101 -0.533 11.709 1.00 76.44 108 GLY A N 1
ATOM 792 C CA . GLY A 1 108 ? 7.407 -1.289 10.664 1.00 76.44 108 GLY A CA 1
ATOM 793 C C . GLY A 1 108 ? 6.937 -0.420 9.494 1.00 76.44 108 GLY A C 1
ATOM 794 O O . GLY A 1 108 ? 7.201 -0.762 8.343 1.00 76.44 108 GLY A O 1
ATOM 795 N N . ALA A 1 109 ? 6.310 0.730 9.764 1.00 79.25 109 ALA A N 1
ATOM 796 C CA . ALA A 1 109 ? 5.870 1.673 8.730 1.00 79.25 109 ALA A CA 1
ATOM 797 C C . ALA A 1 109 ? 7.045 2.230 7.904 1.00 79.25 109 ALA A C 1
ATOM 799 O O . ALA A 1 109 ? 6.944 2.368 6.681 1.00 79.25 109 ALA A O 1
ATOM 800 N N . PHE A 1 110 ? 8.177 2.505 8.557 1.00 77.69 110 PHE A N 1
ATOM 801 C CA . PHE A 1 110 ? 9.403 2.942 7.894 1.00 77.69 110 PHE A CA 1
ATOM 802 C C . PHE A 1 110 ? 9.988 1.851 6.983 1.00 77.69 110 PHE A C 1
ATOM 804 O O . PHE A 1 110 ? 10.274 2.116 5.813 1.00 77.69 110 PHE A O 1
ATOM 811 N N . PHE A 1 111 ? 10.104 0.613 7.477 1.00 78.94 111 PHE A N 1
ATOM 812 C CA . PHE A 1 111 ? 10.595 -0.514 6.678 1.00 78.94 111 PHE A CA 1
ATOM 813 C C . PHE A 1 111 ? 9.659 -0.862 5.517 1.00 78.94 111 PHE A C 1
ATOM 815 O O . PHE A 1 111 ? 10.144 -1.171 4.431 1.00 78.94 111 PHE A O 1
ATOM 822 N N . LEU A 1 112 ? 8.341 -0.730 5.700 1.00 82.25 112 LEU A N 1
ATOM 823 C CA . LEU A 1 112 ? 7.359 -0.878 4.623 1.00 82.25 112 LEU A CA 1
ATOM 824 C C . LEU A 1 112 ? 7.604 0.148 3.506 1.00 82.25 112 LEU A C 1
ATOM 826 O O . LEU A 1 112 ? 7.594 -0.200 2.327 1.00 82.25 112 LEU A O 1
ATOM 830 N N . GLY A 1 113 ? 7.869 1.405 3.878 1.00 81.69 113 GLY A N 1
ATOM 831 C CA . GLY A 1 113 ? 8.210 2.465 2.931 1.00 81.69 113 GLY A CA 1
ATOM 832 C C . GLY A 1 113 ? 9.504 2.181 2.168 1.00 81.69 113 GLY A C 1
ATOM 833 O O . GLY A 1 113 ? 9.535 2.316 0.946 1.00 81.69 113 GLY A O 1
ATOM 834 N N . LEU A 1 114 ? 10.557 1.739 2.863 1.00 83.38 114 LEU A N 1
ATOM 835 C CA . LEU A 1 114 ? 11.826 1.371 2.227 1.00 83.38 114 LEU A CA 1
ATOM 836 C C . LEU A 1 114 ? 11.684 0.173 1.285 1.00 83.38 114 LEU A C 1
ATOM 838 O O . LEU A 1 114 ? 12.225 0.208 0.181 1.00 83.38 114 LEU A O 1
ATOM 842 N N . ALA A 1 115 ? 10.948 -0.861 1.697 1.00 83.12 115 ALA A N 1
ATOM 843 C CA . ALA A 1 115 ? 10.686 -2.029 0.863 1.00 83.12 115 ALA A CA 1
ATOM 844 C C . ALA A 1 115 ? 9.930 -1.629 -0.411 1.00 83.12 115 ALA A C 1
ATOM 846 O O . ALA A 1 115 ? 10.338 -2.011 -1.504 1.00 83.12 115 ALA A O 1
ATOM 847 N N . PHE A 1 116 ? 8.912 -0.774 -0.288 1.00 80.31 116 PHE A N 1
ATOM 848 C CA . PHE A 1 116 ? 8.152 -0.276 -1.431 1.00 80.31 116 PHE A CA 1
ATOM 849 C C . PHE A 1 116 ? 9.015 0.534 -2.414 1.00 80.31 116 PHE A C 1
ATOM 851 O O . PHE A 1 116 ? 8.993 0.287 -3.619 1.00 80.31 116 PHE A O 1
ATOM 858 N N . VAL A 1 117 ? 9.832 1.469 -1.916 1.00 84.00 117 VAL A N 1
ATOM 859 C CA . VAL A 1 117 ? 10.751 2.244 -2.772 1.00 84.00 117 VAL A CA 1
ATOM 860 C C . 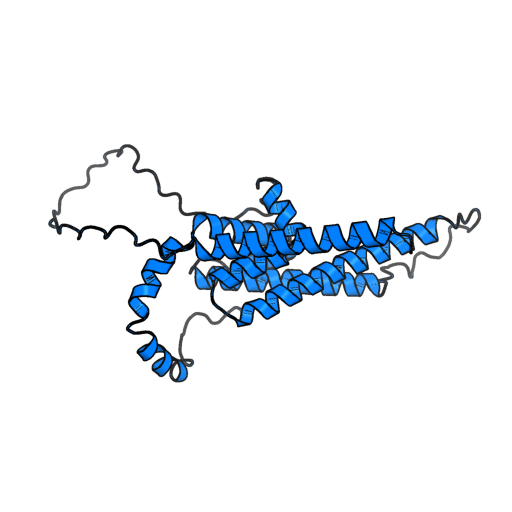VAL A 1 117 ? 11.776 1.329 -3.448 1.00 84.00 117 VAL A C 1
ATOM 862 O O . VAL A 1 117 ? 12.071 1.506 -4.630 1.00 84.00 117 VAL A O 1
ATOM 865 N N . GLY A 1 118 ? 12.291 0.332 -2.721 1.00 82.38 118 GLY A N 1
ATOM 866 C CA . GLY A 1 118 ? 13.205 -0.674 -3.257 1.00 82.38 118 GLY A CA 1
ATOM 867 C C . GLY A 1 118 ? 12.580 -1.500 -4.382 1.00 82.38 118 GLY A C 1
ATOM 868 O O . GLY A 1 118 ? 13.224 -1.704 -5.410 1.00 82.38 118 GLY A O 1
ATOM 869 N N . GLU A 1 119 ? 11.322 -1.916 -4.228 1.00 82.88 119 GLU A N 1
ATOM 870 C CA . GLU A 1 119 ? 10.563 -2.638 -5.253 1.00 82.88 119 GLU A CA 1
ATOM 871 C C . GLU A 1 119 ? 10.415 -1.804 -6.530 1.00 82.88 119 GLU A C 1
ATOM 873 O O . GLU A 1 119 ? 10.791 -2.260 -7.611 1.00 82.88 119 GLU A O 1
ATOM 878 N N . VAL A 1 120 ? 9.956 -0.552 -6.403 1.00 83.00 120 VAL A N 1
ATOM 879 C CA . VAL A 1 120 ? 9.785 0.364 -7.543 1.00 83.00 120 VAL A CA 1
ATOM 880 C C . VAL A 1 120 ? 11.118 0.612 -8.249 1.00 83.00 120 VAL A C 1
ATOM 882 O O . VAL A 1 120 ? 11.183 0.555 -9.477 1.00 83.00 120 VAL A O 1
ATOM 885 N N . ALA A 1 121 ? 12.198 0.840 -7.498 1.00 85.62 121 ALA A N 1
ATOM 886 C CA . ALA A 1 121 ? 13.525 1.046 -8.069 1.00 85.62 121 ALA A CA 1
ATOM 887 C C . ALA A 1 121 ? 14.033 -0.197 -8.821 1.00 85.62 121 ALA A C 1
ATOM 889 O O . ALA A 1 121 ? 14.529 -0.073 -9.942 1.00 85.62 121 ALA A O 1
ATOM 890 N N . CYS A 1 122 ? 13.869 -1.396 -8.249 1.00 81.50 122 CYS A N 1
ATOM 891 C CA . CYS A 1 122 ? 14.262 -2.649 -8.898 1.00 81.50 122 CYS A CA 1
ATOM 892 C C . CYS A 1 122 ? 13.432 -2.921 -10.160 1.00 81.50 122 CYS A C 1
ATOM 894 O O . CYS A 1 122 ? 13.987 -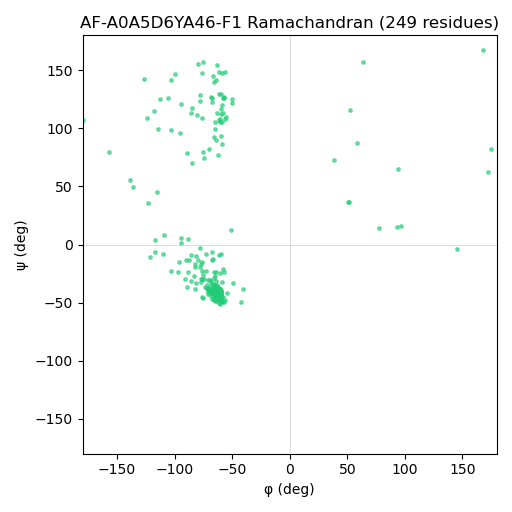3.319 -11.187 1.00 81.50 122 CYS A O 1
ATOM 896 N N . ALA A 1 123 ? 12.124 -2.657 -10.114 1.00 80.25 123 ALA A N 1
ATOM 897 C CA . ALA A 1 123 ? 11.233 -2.792 -11.261 1.00 80.25 123 ALA A CA 1
ATOM 898 C C . ALA A 1 123 ? 11.626 -1.824 -12.388 1.00 80.25 123 ALA A C 1
ATOM 900 O O . ALA A 1 123 ? 11.825 -2.255 -13.525 1.00 80.25 123 ALA A O 1
ATOM 901 N N . LEU A 1 124 ? 11.838 -0.542 -12.076 1.00 84.75 124 LEU A N 1
ATOM 902 C CA . LEU A 1 124 ? 12.295 0.453 -13.051 1.00 84.75 124 LEU A CA 1
ATOM 903 C C . LEU A 1 124 ? 13.645 0.074 -13.663 1.00 84.75 124 LEU A C 1
ATOM 905 O O . LEU A 1 124 ? 13.810 0.177 -14.877 1.00 84.75 124 LEU A O 1
ATOM 909 N N . GLN A 1 125 ? 14.586 -0.418 -12.854 1.00 85.75 125 GLN A N 1
ATOM 910 C CA . GLN A 1 125 ? 15.881 -0.877 -13.347 1.00 85.75 125 GLN A CA 1
ATOM 911 C C . GLN A 1 125 ? 15.731 -2.076 -14.291 1.00 85.75 125 GLN A C 1
ATOM 913 O O . GLN A 1 125 ? 16.391 -2.121 -15.327 1.00 85.75 125 GLN A O 1
ATOM 918 N N . SER A 1 126 ? 14.848 -3.028 -13.976 1.00 79.50 126 SER A N 1
ATOM 919 C CA . SER A 1 126 ? 14.589 -4.182 -14.844 1.00 79.50 126 SER A CA 1
ATOM 920 C C . SER A 1 126 ? 14.025 -3.768 -16.209 1.00 79.50 126 SER A C 1
ATOM 922 O O . SER A 1 126 ? 14.500 -4.246 -17.239 1.00 79.50 126 SER A O 1
ATOM 924 N N . VAL A 1 127 ? 13.098 -2.804 -16.229 1.00 82.62 127 VAL A N 1
ATOM 925 C CA . VAL A 1 127 ? 12.532 -2.238 -17.462 1.00 82.62 127 VAL A CA 1
ATOM 926 C C . VAL A 1 127 ? 13.592 -1.454 -18.234 1.00 82.62 127 VAL A C 1
ATOM 928 O O . VAL A 1 127 ? 13.708 -1.608 -19.446 1.00 82.62 127 VAL A O 1
ATOM 931 N N . ALA A 1 128 ? 14.409 -0.651 -17.549 1.00 86.94 128 ALA A N 1
ATOM 932 C CA . ALA A 1 128 ? 15.475 0.121 -18.182 1.00 86.94 128 ALA A CA 1
ATOM 933 C C . ALA A 1 128 ? 16.515 -0.774 -18.875 1.00 86.94 128 ALA A C 1
ATOM 935 O O . ALA A 1 128 ? 16.999 -0.417 -19.947 1.00 86.94 128 ALA A O 1
ATOM 936 N N . MET A 1 129 ? 16.844 -1.933 -18.294 1.00 83.19 129 MET A N 1
ATOM 937 C CA . MET A 1 129 ? 17.737 -2.909 -18.930 1.00 83.19 129 MET A CA 1
ATOM 938 C C . MET A 1 129 ? 17.086 -3.542 -20.165 1.00 83.19 129 MET A C 1
ATOM 940 O O . MET A 1 129 ? 17.713 -3.578 -21.217 1.00 83.19 129 MET A O 1
ATOM 944 N N . ALA A 1 130 ? 15.809 -3.930 -20.081 1.00 80.19 130 ALA A N 1
ATOM 945 C CA . ALA A 1 130 ? 15.077 -4.474 -21.227 1.00 80.19 130 ALA A CA 1
ATOM 946 C C . ALA A 1 130 ? 14.985 -3.477 -22.399 1.00 80.19 130 ALA A C 1
ATOM 948 O O . ALA A 1 130 ? 15.118 -3.863 -23.557 1.00 80.19 130 ALA A O 1
ATOM 949 N N . LEU A 1 131 ? 14.803 -2.184 -22.103 1.00 85.00 131 LEU A N 1
ATOM 950 C CA . LEU A 1 131 ? 14.776 -1.128 -23.118 1.00 85.00 131 LEU A CA 1
ATOM 951 C C . LEU A 1 131 ? 16.154 -0.856 -23.737 1.00 85.00 131 LEU A C 1
ATOM 953 O O . LEU A 1 131 ? 16.218 -0.475 -24.900 1.00 85.00 131 LEU A O 1
ATOM 957 N N . ARG A 1 132 ? 17.248 -1.045 -22.986 1.00 87.25 132 ARG A N 1
ATOM 958 C CA . ARG A 1 132 ? 18.618 -0.893 -23.508 1.00 87.25 132 ARG A CA 1
ATOM 959 C C . ARG A 1 132 ? 19.013 -2.026 -24.450 1.00 87.25 132 ARG A C 1
ATOM 961 O O . ARG A 1 132 ? 19.689 -1.762 -25.438 1.00 87.25 132 ARG A O 1
ATOM 968 N N . ASP A 1 133 ? 18.589 -3.251 -24.155 1.00 79.94 133 ASP A N 1
ATOM 969 C CA . ASP A 1 133 ? 18.910 -4.414 -24.989 1.00 79.94 133 ASP A CA 1
ATOM 970 C C . ASP A 1 133 ? 18.086 -4.440 -26.291 1.00 79.94 133 ASP A C 1
ATOM 972 O O . ASP A 1 133 ? 18.549 -4.954 -27.307 1.00 79.94 133 ASP A O 1
ATOM 976 N N . GLY A 1 134 ? 16.896 -3.826 -26.296 1.00 69.00 134 GLY A N 1
ATOM 977 C CA . GLY A 1 134 ? 16.003 -3.763 -27.460 1.00 69.00 134 GLY A CA 1
ATOM 978 C C . GLY A 1 134 ? 16.511 -2.946 -28.657 1.00 69.00 134 GLY A C 1
ATOM 979 O O . GLY A 1 134 ? 15.938 -3.064 -29.737 1.00 69.00 134 GLY A O 1
ATOM 980 N N . ASP A 1 135 ? 17.578 -2.156 -28.498 1.00 61.84 135 ASP A N 1
ATOM 981 C CA . ASP A 1 135 ? 18.194 -1.382 -29.592 1.00 61.84 135 ASP A CA 1
ATOM 982 C C . ASP A 1 135 ? 19.232 -2.199 -30.389 1.00 61.84 135 ASP A C 1
ATOM 984 O O . ASP A 1 135 ? 19.687 -1.784 -31.457 1.00 61.84 135 ASP A O 1
ATOM 988 N N . VAL A 1 136 ? 19.597 -3.396 -29.910 1.00 58.00 136 VAL A N 1
ATOM 989 C CA . VAL A 1 136 ? 20.441 -4.331 -30.659 1.00 58.00 136 VAL A CA 1
ATOM 990 C C . VAL A 1 136 ? 19.531 -5.219 -31.500 1.00 58.00 136 VAL A C 1
ATOM 992 O O . VAL A 1 136 ? 19.234 -6.359 -31.149 1.00 58.00 136 VAL A O 1
ATOM 995 N N . ALA A 1 137 ? 19.061 -4.690 -32.629 1.00 56.03 137 ALA A N 1
ATOM 996 C CA . ALA A 1 137 ? 18.430 -5.499 -33.661 1.00 56.03 137 ALA A CA 1
ATOM 997 C C . ALA A 1 137 ? 19.440 -6.549 -34.166 1.00 56.03 137 ALA A C 1
ATOM 999 O O . ALA A 1 137 ? 20.259 -6.289 -35.044 1.00 56.03 137 ALA A O 1
ATOM 1000 N N . HIS A 1 138 ? 19.409 -7.746 -33.580 1.00 56.34 138 HIS A N 1
ATOM 1001 C CA . HIS A 1 138 ? 20.006 -8.946 -34.156 1.00 56.34 138 HIS A CA 1
ATOM 1002 C C . HIS A 1 138 ? 19.118 -9.424 -35.314 1.00 56.34 138 HIS A C 1
ATOM 1004 O O . HIS A 1 138 ? 18.388 -10.408 -35.202 1.00 56.34 138 HIS A O 1
ATOM 1010 N N . GLU A 1 139 ? 19.180 -8.711 -36.442 1.00 60.91 139 GLU A N 1
ATOM 1011 C CA . GLU A 1 139 ? 18.996 -9.357 -37.743 1.00 60.91 139 GLU A CA 1
ATOM 1012 C C . GLU A 1 139 ? 20.057 -10.475 -37.837 1.00 60.91 139 GLU A C 1
ATOM 1014 O O . GLU A 1 139 ? 21.236 -10.239 -37.590 1.00 60.91 139 GLU A O 1
ATOM 1019 N N . ASP A 1 140 ? 19.619 -11.700 -38.132 1.00 64.62 140 ASP A N 1
ATOM 1020 C CA . ASP A 1 140 ? 20.430 -12.871 -38.518 1.00 64.62 140 ASP A CA 1
ATOM 1021 C C . ASP A 1 140 ? 20.908 -13.890 -37.461 1.00 64.62 140 ASP A C 1
ATOM 1023 O O . ASP A 1 140 ? 21.721 -14.752 -37.806 1.00 64.62 140 ASP A O 1
ATOM 1027 N N . GLN A 1 141 ? 20.376 -13.942 -36.227 1.00 61.00 141 GLN A N 1
ATOM 1028 C CA . GLN A 1 141 ? 20.619 -15.136 -35.387 1.00 61.00 141 GLN A CA 1
ATOM 1029 C C . GLN A 1 141 ? 19.617 -16.282 -35.671 1.00 61.00 141 GLN A C 1
ATOM 1031 O O . GLN A 1 141 ? 18.412 -16.123 -35.461 1.00 61.00 141 GLN A O 1
ATOM 1036 N N . PRO A 1 142 ? 20.081 -17.463 -36.140 1.00 63.03 142 PRO A N 1
ATOM 1037 C CA . PRO A 1 142 ? 19.218 -18.599 -36.446 1.00 63.03 142 PRO A CA 1
ATOM 1038 C C . PRO A 1 142 ? 18.589 -19.182 -35.172 1.00 63.03 142 PRO A C 1
ATOM 1040 O O . PRO A 1 142 ? 19.268 -19.572 -34.228 1.00 63.03 142 PRO A O 1
ATOM 1043 N N . TRP A 1 143 ? 17.263 -19.274 -35.216 1.00 58.50 143 TRP A N 1
ATOM 1044 C CA . TRP A 1 143 ? 16.243 -19.692 -34.240 1.00 58.50 143 TRP A CA 1
ATOM 1045 C C . TRP A 1 143 ? 16.423 -21.048 -33.526 1.00 58.50 143 TRP A C 1
ATOM 1047 O O . TRP A 1 143 ? 15.493 -21.539 -32.884 1.00 58.50 143 TRP A O 1
ATOM 1057 N N . THR A 1 144 ? 17.582 -21.693 -33.605 1.00 59.03 144 THR A N 1
ATOM 1058 C CA . THR A 1 144 ? 17.773 -23.037 -33.063 1.00 59.03 144 THR A CA 1
ATOM 1059 C C . THR A 1 144 ? 18.728 -23.017 -31.876 1.00 59.03 144 THR A C 1
ATOM 1061 O O . THR A 1 144 ? 19.894 -22.659 -32.018 1.00 59.03 144 THR A O 1
ATOM 1064 N N . THR A 1 145 ? 18.263 -23.553 -30.742 1.00 51.16 145 THR A N 1
ATOM 1065 C CA . THR A 1 145 ? 19.051 -24.071 -29.597 1.00 51.16 145 THR A CA 1
ATOM 1066 C C . THR A 1 145 ? 19.317 -23.195 -28.359 1.00 51.16 145 THR A C 1
ATOM 1068 O O . THR A 1 145 ? 20.100 -23.616 -27.511 1.00 51.16 145 THR A O 1
ATOM 1071 N N . GLN A 1 146 ? 18.600 -22.088 -28.131 1.00 54.16 146 GLN A N 1
ATOM 1072 C CA . GLN A 1 146 ? 18.683 -21.329 -26.863 1.00 54.16 146 GLN A CA 1
ATOM 1073 C C . GLN A 1 146 ? 17.367 -21.337 -26.063 1.00 54.16 146 GLN A C 1
ATOM 1075 O O . GLN A 1 146 ? 16.914 -20.322 -25.570 1.00 54.16 146 GLN A O 1
ATOM 1080 N N . TYR A 1 147 ? 16.728 -22.504 -25.927 1.00 54.09 147 TYR A N 1
ATOM 1081 C CA . TYR A 1 147 ? 15.436 -22.641 -25.221 1.00 54.09 147 TYR A CA 1
ATOM 1082 C C . TYR A 1 147 ? 15.525 -23.379 -23.872 1.00 54.09 147 TYR A C 1
ATOM 1084 O O . TYR A 1 147 ? 14.501 -23.718 -23.284 1.00 54.09 147 TYR A O 1
ATOM 1092 N N . ARG A 1 148 ? 16.736 -23.680 -23.369 1.00 45.94 148 ARG A N 1
ATOM 1093 C CA . ARG A 1 148 ? 16.916 -24.566 -22.195 1.00 45.94 148 ARG A CA 1
ATOM 1094 C C . ARG A 1 148 ? 17.561 -23.923 -20.960 1.00 45.94 148 ARG A C 1
ATOM 1096 O O . ARG A 1 148 ? 17.569 -24.551 -19.909 1.00 45.94 148 ARG A O 1
ATOM 1103 N N . SER A 1 149 ? 18.026 -22.678 -21.045 1.00 52.00 149 SER A N 1
ATOM 1104 C CA . SER A 1 149 ? 18.516 -21.898 -19.890 1.00 52.00 149 SER A CA 1
ATOM 1105 C C . SER A 1 149 ? 17.695 -20.631 -19.610 1.00 52.00 149 SER A C 1
ATOM 1107 O O . SER A 1 149 ? 18.024 -19.885 -18.697 1.00 52.00 149 SER A O 1
ATOM 1109 N N . GLU A 1 150 ? 16.605 -20.410 -20.350 1.00 54.47 150 GLU A N 1
ATOM 1110 C CA . GLU A 1 150 ? 15.709 -19.250 -20.202 1.00 54.47 150 GLU A CA 1
ATOM 1111 C C . GLU A 1 150 ? 14.579 -19.449 -19.182 1.00 54.47 150 GLU A C 1
ATOM 1113 O O . GLU A 1 150 ? 13.714 -18.586 -19.024 1.00 54.47 150 GLU A O 1
ATOM 1118 N N . LEU A 1 151 ? 14.564 -20.575 -18.459 1.00 52.47 151 LEU A N 1
ATOM 1119 C CA . LEU A 1 151 ? 13.571 -20.831 -17.417 1.00 52.47 151 LEU A CA 1
ATOM 1120 C C . LEU A 1 151 ? 13.910 -19.986 -16.172 1.00 52.47 151 LEU A C 1
ATOM 1122 O O . LEU A 1 151 ? 14.529 -20.455 -15.223 1.00 52.47 151 LEU A O 1
ATOM 1126 N N . LEU A 1 152 ? 13.533 -18.708 -16.250 1.00 56.41 152 LEU A N 1
ATOM 1127 C CA . LEU A 1 152 ? 13.843 -17.610 -15.340 1.00 56.41 152 LEU A CA 1
ATOM 1128 C C . LEU A 1 152 ? 15.349 -17.363 -15.185 1.00 56.41 152 LEU A C 1
ATOM 1130 O O . LEU A 1 152 ? 15.967 -17.748 -14.192 1.00 56.41 152 LEU A O 1
ATOM 1134 N N . HIS A 1 153 ? 15.913 -16.540 -16.073 1.00 60.06 153 HIS A N 1
ATOM 1135 C CA . HIS A 1 153 ? 16.929 -15.591 -15.616 1.00 60.06 153 HIS A CA 1
ATOM 1136 C C . HIS A 1 153 ? 16.253 -14.645 -14.609 1.00 60.06 153 HIS A C 1
ATOM 1138 O O . HIS A 1 153 ? 15.888 -13.515 -14.927 1.00 60.06 153 HIS A O 1
ATOM 1144 N N . LEU A 1 154 ? 16.049 -15.139 -13.381 1.00 67.12 154 LEU A N 1
ATOM 1145 C CA . LEU A 1 154 ? 15.856 -14.329 -12.189 1.00 67.12 154 LEU A CA 1
ATOM 1146 C C . LEU A 1 154 ? 17.113 -13.481 -12.082 1.00 67.12 154 LEU A C 1
ATOM 1148 O O . LEU A 1 154 ? 18.111 -13.866 -11.475 1.00 67.12 154 LEU A O 1
ATOM 1152 N N . ASN A 1 155 ? 17.093 -12.341 -12.765 1.00 76.81 155 ASN A N 1
ATOM 1153 C CA . ASN A 1 155 ? 18.107 -11.335 -12.576 1.00 76.81 155 ASN A CA 1
ATOM 1154 C C . ASN A 1 155 ? 18.108 -10.974 -11.082 1.00 76.81 155 ASN A C 1
ATOM 1156 O O . ASN A 1 155 ? 17.088 -11.050 -10.392 1.00 76.81 155 ASN A O 1
ATOM 1160 N N . MET A 1 156 ? 19.277 -10.612 -10.561 1.00 81.06 156 MET A N 1
ATOM 1161 C CA . MET A 1 156 ? 19.429 -10.221 -9.156 1.00 81.06 156 MET A CA 1
ATOM 1162 C C . MET A 1 156 ? 18.376 -9.173 -8.739 1.00 81.06 156 MET A C 1
ATOM 1164 O O . MET A 1 156 ? 17.870 -9.206 -7.622 1.00 81.06 156 MET A O 1
ATOM 1168 N N . TRP A 1 157 ? 17.991 -8.303 -9.677 1.00 78.94 157 TRP A N 1
ATOM 1169 C CA . TRP A 1 157 ? 16.937 -7.299 -9.533 1.00 78.94 157 TRP A CA 1
ATOM 1170 C C . TRP A 1 157 ? 15.537 -7.885 -9.326 1.00 78.94 157 TRP A C 1
ATOM 1172 O O . TRP A 1 157 ? 14.784 -7.377 -8.505 1.00 78.94 157 TRP A O 1
ATOM 1182 N N . GLY A 1 158 ? 15.187 -8.961 -10.022 1.00 79.25 158 GLY A N 1
ATOM 1183 C CA . GLY A 1 158 ? 13.916 -9.664 -9.895 1.00 79.25 158 GLY A CA 1
ATOM 1184 C C . GLY A 1 158 ? 13.821 -10.403 -8.569 1.00 79.25 158 GLY A C 1
ATOM 1185 O O . GLY A 1 158 ? 12.783 -10.348 -7.918 1.00 79.25 158 GLY A O 1
ATOM 1186 N N . VAL A 1 159 ? 14.922 -11.009 -8.107 1.00 83.25 159 VAL A N 1
ATOM 1187 C CA . VAL A 1 159 ? 14.999 -11.583 -6.751 1.00 83.25 159 VAL A CA 1
ATOM 1188 C C . VAL A 1 159 ? 14.822 -10.489 -5.698 1.00 83.25 159 VAL A C 1
ATOM 1190 O O . VAL A 1 159 ? 14.035 -10.659 -4.768 1.00 83.25 159 VAL A O 1
ATOM 1193 N N . ALA A 1 160 ? 15.504 -9.351 -5.862 1.00 83.25 160 ALA A N 1
ATOM 1194 C CA . ALA A 1 160 ? 15.369 -8.208 -4.963 1.00 83.25 160 ALA A CA 1
ATOM 1195 C C . ALA A 1 160 ? 13.938 -7.644 -4.955 1.00 83.25 160 ALA A C 1
ATOM 1197 O O . ALA A 1 160 ? 13.403 -7.377 -3.882 1.00 83.25 160 ALA A O 1
ATOM 1198 N N . ALA A 1 161 ? 13.290 -7.536 -6.119 1.00 82.88 161 ALA A N 1
ATOM 1199 C CA . ALA A 1 161 ? 11.896 -7.114 -6.234 1.00 82.88 161 ALA A CA 1
ATOM 1200 C C . ALA A 1 161 ? 10.939 -8.108 -5.556 1.00 82.88 161 ALA A C 1
ATOM 1202 O O . ALA A 1 161 ? 10.069 -7.691 -4.800 1.00 82.88 161 ALA A O 1
ATOM 1203 N N . CYS A 1 162 ? 11.137 -9.419 -5.743 1.00 84.88 162 CYS A N 1
ATOM 1204 C CA . CYS A 1 162 ? 10.337 -10.444 -5.065 1.00 84.88 162 CYS A CA 1
ATOM 1205 C C . CYS A 1 162 ? 10.505 -10.383 -3.540 1.00 84.88 162 CYS A C 1
ATOM 1207 O O . CYS A 1 162 ? 9.524 -10.476 -2.805 1.00 84.88 162 CYS A O 1
ATOM 1209 N N . ALA A 1 163 ? 11.737 -10.200 -3.054 1.00 87.00 163 ALA A N 1
ATOM 1210 C CA . ALA A 1 163 ? 12.011 -10.046 -1.628 1.00 87.00 163 ALA A CA 1
ATOM 1211 C C . ALA A 1 163 ? 11.366 -8.770 -1.064 1.00 87.00 163 ALA A C 1
ATOM 1213 O O . ALA A 1 163 ? 10.766 -8.806 0.010 1.00 87.00 163 ALA A O 1
ATOM 1214 N N . ALA A 1 164 ? 11.440 -7.658 -1.800 1.00 86.12 164 ALA A N 1
ATOM 1215 C CA . ALA A 1 164 ? 10.789 -6.406 -1.436 1.00 86.12 164 ALA A CA 1
ATOM 1216 C C . ALA A 1 164 ? 9.260 -6.554 -1.371 1.00 86.12 164 ALA A C 1
ATOM 1218 O O . ALA A 1 164 ? 8.666 -6.219 -0.346 1.00 86.12 164 ALA A O 1
ATOM 1219 N N . ALA A 1 165 ? 8.643 -7.158 -2.389 1.00 86.38 165 ALA A N 1
ATOM 1220 C CA . ALA A 1 165 ? 7.208 -7.433 -2.420 1.00 86.38 165 ALA A CA 1
ATOM 1221 C C . ALA A 1 165 ? 6.766 -8.338 -1.254 1.00 86.38 165 ALA A C 1
ATOM 1223 O O . ALA A 1 165 ? 5.750 -8.075 -0.610 1.00 86.38 165 ALA A O 1
ATOM 1224 N N . ALA A 1 166 ? 7.556 -9.366 -0.917 1.00 88.75 166 ALA A N 1
ATOM 1225 C CA . ALA A 1 166 ? 7.291 -10.230 0.233 1.00 88.75 166 ALA A CA 1
ATOM 1226 C C . ALA A 1 166 ? 7.357 -9.463 1.567 1.00 88.75 166 ALA A C 1
ATOM 1228 O O . ALA A 1 166 ? 6.497 -9.658 2.426 1.00 88.75 166 ALA A O 1
ATOM 1229 N N . MET A 1 167 ? 8.329 -8.557 1.734 1.00 88.00 167 MET A N 1
ATOM 1230 C CA . MET A 1 167 ? 8.409 -7.685 2.914 1.00 88.00 167 MET A CA 1
ATOM 1231 C C . MET A 1 167 ? 7.214 -6.730 3.006 1.00 88.00 167 MET A C 1
ATOM 1233 O O . MET A 1 167 ? 6.672 -6.541 4.095 1.00 88.00 167 MET A O 1
ATOM 1237 N N . VAL A 1 168 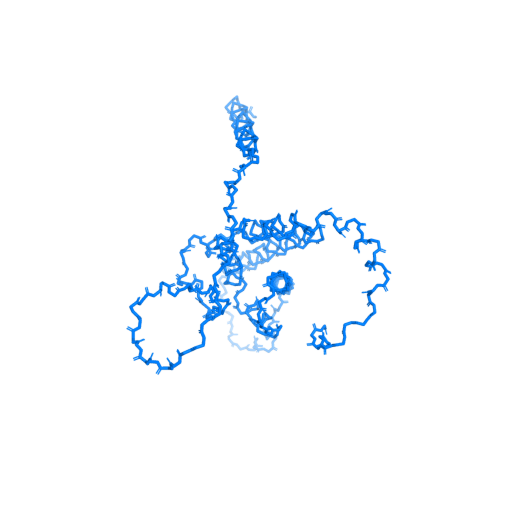? 6.768 -6.162 1.880 1.00 87.94 168 VAL A N 1
ATOM 1238 C CA . VAL A 1 168 ? 5.565 -5.319 1.831 1.00 87.94 168 VAL A CA 1
ATOM 1239 C C . VAL A 1 168 ? 4.332 -6.125 2.243 1.00 87.94 168 VAL A C 1
ATOM 1241 O O . VAL A 1 168 ? 3.605 -5.702 3.141 1.00 87.94 168 VAL A O 1
ATOM 1244 N N . ALA A 1 169 ? 4.120 -7.308 1.662 1.00 89.62 169 ALA A N 1
ATOM 1245 C CA . ALA A 1 169 ? 2.992 -8.172 2.009 1.00 89.62 169 ALA A CA 1
ATOM 1246 C C . ALA A 1 169 ? 3.013 -8.582 3.493 1.00 89.62 169 ALA A C 1
ATOM 1248 O O . ALA A 1 169 ? 1.982 -8.519 4.163 1.00 89.62 169 ALA A O 1
ATOM 1249 N N . ALA A 1 170 ? 4.185 -8.929 4.038 1.00 90.38 170 ALA A N 1
ATOM 1250 C CA . ALA A 1 170 ? 4.350 -9.249 5.456 1.00 90.38 170 ALA A CA 1
ATOM 1251 C C . ALA A 1 170 ? 4.038 -8.048 6.366 1.00 90.38 170 ALA A C 1
ATOM 1253 O O . ALA A 1 170 ? 3.363 -8.202 7.384 1.00 90.38 170 ALA A O 1
ATOM 1254 N N . GLY A 1 171 ? 4.475 -6.842 5.990 1.00 89.06 171 GLY A N 1
ATOM 1255 C CA . GLY A 1 171 ? 4.172 -5.620 6.735 1.00 89.06 171 GLY A CA 1
ATOM 1256 C C . GLY A 1 171 ? 2.681 -5.274 6.719 1.00 89.06 171 GLY A C 1
ATOM 1257 O O . GLY A 1 171 ? 2.112 -4.950 7.760 1.00 89.06 171 GLY A O 1
ATOM 1258 N N . VAL A 1 172 ? 2.017 -5.418 5.568 1.00 91.19 172 VAL A N 1
ATOM 1259 C CA . VAL A 1 172 ? 0.561 -5.234 5.441 1.00 91.19 172 VAL A CA 1
ATOM 1260 C C . VAL A 1 172 ? -0.202 -6.280 6.258 1.00 91.19 172 VAL A C 1
ATOM 1262 O O . VAL A 1 172 ? -1.155 -5.933 6.954 1.00 91.19 172 VAL A O 1
ATOM 1265 N N . PHE A 1 173 ? 0.233 -7.542 6.231 1.00 92.81 173 PHE A N 1
ATOM 1266 C CA . PHE A 1 173 ? -0.324 -8.611 7.060 1.00 92.81 173 PHE A CA 1
ATOM 1267 C C . PHE A 1 173 ? -0.205 -8.296 8.557 1.00 92.81 173 PHE A C 1
ATOM 1269 O O . PHE A 1 173 ? -1.196 -8.374 9.284 1.00 92.81 173 PHE A O 1
ATOM 1276 N N . ALA A 1 174 ? 0.980 -7.883 9.016 1.00 91.38 174 ALA A N 1
ATOM 1277 C CA . ALA A 1 174 ? 1.214 -7.510 10.409 1.00 91.38 174 ALA A CA 1
ATOM 1278 C C . ALA A 1 174 ? 0.346 -6.317 10.836 1.00 91.38 174 ALA A C 1
ATOM 1280 O O . ALA A 1 174 ? -0.249 -6.339 11.918 1.00 91.38 174 ALA A O 1
ATOM 1281 N N . LEU A 1 175 ? 0.221 -5.302 9.973 1.00 89.69 175 LEU A N 1
ATOM 1282 C CA . LEU A 1 175 ? -0.641 -4.149 10.221 1.00 89.69 175 LEU A CA 1
ATOM 1283 C C . LEU A 1 175 ? -2.102 -4.584 10.358 1.00 89.69 175 LEU A C 1
ATOM 1285 O O . LEU A 1 175 ? -2.759 -4.232 11.334 1.00 89.69 175 LEU A O 1
ATOM 1289 N N . ARG A 1 176 ? -2.585 -5.417 9.432 1.00 91.88 176 ARG A N 1
ATOM 1290 C CA . ARG A 1 176 ? -3.960 -5.925 9.411 1.00 91.88 176 ARG A CA 1
ATOM 1291 C C . ARG A 1 176 ? -4.292 -6.764 10.646 1.00 91.88 176 ARG A C 1
ATOM 1293 O O . ARG A 1 176 ? -5.306 -6.498 11.290 1.00 91.88 176 ARG A O 1
ATOM 1300 N N . ASN A 1 177 ? -3.412 -7.689 11.032 1.00 91.06 177 ASN A N 1
ATOM 1301 C CA . ASN A 1 177 ? -3.558 -8.470 12.263 1.00 91.06 177 ASN A CA 1
ATOM 1302 C C . ASN A 1 177 ? -3.564 -7.573 13.505 1.00 91.06 177 ASN A C 1
ATOM 1304 O O . ASN A 1 177 ? -4.367 -7.776 14.414 1.00 91.06 177 ASN A O 1
ATOM 1308 N N . THR A 1 178 ? -2.700 -6.556 13.541 1.00 90.00 178 THR A N 1
ATOM 1309 C CA . THR A 1 178 ? -2.648 -5.610 14.661 1.00 90.00 178 THR A CA 1
ATOM 1310 C C . THR A 1 178 ? -3.943 -4.811 14.763 1.00 90.00 178 THR A C 1
ATOM 1312 O O . THR A 1 178 ? -4.497 -4.699 15.855 1.00 90.00 178 THR A O 1
ATOM 1315 N N . THR A 1 179 ? -4.456 -4.298 13.641 1.00 90.31 179 THR A N 1
ATOM 1316 C CA . THR A 1 179 ? -5.745 -3.600 13.578 1.00 90.31 179 THR A CA 1
ATOM 1317 C C . THR A 1 179 ? -6.884 -4.517 14.020 1.00 90.31 179 THR A C 1
ATOM 1319 O O . THR A 1 179 ? -7.686 -4.122 14.863 1.00 90.31 179 THR A O 1
ATOM 1322 N N . ARG A 1 180 ? -6.920 -5.763 13.535 1.00 91.00 180 ARG A N 1
ATOM 1323 C CA . ARG A 1 180 ? -7.922 -6.756 13.935 1.00 91.00 180 ARG A CA 1
ATOM 1324 C C . ARG A 1 180 ? -7.900 -7.018 15.438 1.00 91.00 180 ARG A C 1
ATOM 1326 O O . ARG A 1 180 ? -8.947 -6.974 16.077 1.00 91.00 180 ARG A O 1
ATOM 1333 N N . HIS A 1 181 ? -6.717 -7.263 15.999 1.00 89.56 181 HIS A N 1
ATOM 1334 C CA . HIS A 1 181 ? -6.560 -7.516 17.428 1.00 89.56 181 HIS A CA 1
ATOM 1335 C C . HIS A 1 181 ? -6.918 -6.278 18.261 1.00 89.56 181 HIS A C 1
ATOM 1337 O O . HIS A 1 181 ? -7.474 -6.410 19.348 1.00 89.56 181 HIS A O 1
ATOM 1343 N N . TYR A 1 182 ? -6.600 -5.077 17.776 1.00 88.38 182 TYR A N 1
ATOM 1344 C CA . TYR A 1 182 ? -6.925 -3.830 18.465 1.00 88.38 182 TYR A CA 1
ATOM 1345 C C . TYR A 1 182 ? -8.438 -3.576 18.516 1.00 88.38 182 TYR A C 1
ATOM 1347 O O . TYR A 1 182 ? -8.955 -3.169 19.552 1.00 88.38 182 TYR A O 1
ATOM 1355 N N . TYR A 1 183 ? -9.153 -3.863 17.426 1.00 87.62 183 TYR A N 1
ATOM 1356 C CA . TYR A 1 183 ? -10.600 -3.653 17.318 1.00 87.62 183 TYR A CA 1
ATOM 1357 C C . TYR A 1 183 ? -11.451 -4.887 17.650 1.00 87.62 183 TYR A C 1
ATOM 1359 O O . TYR A 1 183 ? -12.665 -4.840 17.481 1.00 87.62 183 TYR A O 1
ATOM 1367 N N . HIS A 1 184 ? -10.843 -5.983 18.116 1.00 89.56 184 HIS A N 1
ATOM 1368 C CA . HIS A 1 184 ? -11.528 -7.253 18.396 1.00 89.56 184 HIS A CA 1
ATOM 1369 C C . HIS A 1 184 ? -12.403 -7.759 17.235 1.00 89.56 184 HIS A C 1
ATOM 1371 O O . HIS A 1 184 ? -13.472 -8.331 17.442 1.00 89.56 184 HIS A O 1
ATOM 1377 N N . ILE A 1 185 ? -11.950 -7.551 15.998 1.00 89.94 185 ILE A N 1
ATOM 1378 C CA . ILE A 1 185 ? -12.716 -7.936 14.812 1.00 89.94 185 ILE A CA 1
ATOM 1379 C C . ILE A 1 185 ? -12.570 -9.454 14.595 1.00 89.94 185 ILE A C 1
ATOM 1381 O O . ILE A 1 185 ? -11.440 -9.951 14.561 1.00 89.94 185 ILE A O 1
ATOM 1385 N N . PRO A 1 186 ? -13.664 -10.218 14.425 1.00 89.56 186 PRO A N 1
ATOM 1386 C CA . PRO A 1 186 ? -13.567 -11.643 14.130 1.00 89.56 186 PRO A CA 1
ATOM 1387 C C . PRO A 1 186 ? -12.935 -11.875 12.749 1.00 89.56 186 PRO A C 1
ATOM 1389 O O . PRO A 1 186 ? -13.207 -11.159 11.786 1.00 89.56 186 PRO A O 1
ATOM 1392 N N . GLY A 1 187 ? -12.068 -12.880 12.638 1.00 88.50 187 GLY A N 1
ATOM 1393 C CA . GLY A 1 187 ? -11.461 -13.277 11.368 1.00 88.50 187 GLY A CA 1
ATOM 1394 C C . GLY A 1 187 ? -10.296 -14.246 11.546 1.00 88.50 187 GLY A C 1
ATOM 1395 O O . GLY A 1 187 ? -9.806 -14.439 12.657 1.00 88.50 187 GLY A O 1
ATOM 1396 N N . SER A 1 188 ? -9.851 -14.862 10.447 1.00 90.56 188 SER A N 1
ATOM 1397 C CA . SER A 1 188 ? -8.720 -15.796 10.451 1.00 90.56 188 SER A CA 1
ATOM 1398 C C . SER A 1 188 ? -7.428 -15.131 9.971 1.00 90.56 188 SER A C 1
ATOM 1400 O O . SER A 1 188 ? -7.437 -14.266 9.087 1.00 90.56 188 SER A O 1
ATOM 1402 N N . CYS A 1 189 ? -6.287 -15.551 10.524 1.00 91.12 189 CYS A N 1
ATOM 1403 C CA . CYS A 1 189 ? -4.979 -15.073 10.071 1.00 91.12 189 CYS A CA 1
ATOM 1404 C C . CYS A 1 189 ? -4.690 -15.516 8.630 1.00 91.12 189 CYS A C 1
ATOM 1406 O O . CYS A 1 189 ? -4.130 -14.747 7.855 1.00 91.12 189 CYS A O 1
ATOM 1408 N N . CYS A 1 190 ? -5.134 -16.711 8.225 1.00 92.31 190 CYS A N 1
ATOM 1409 C CA . CYS A 1 190 ? -4.979 -17.177 6.846 1.00 92.31 190 CYS A CA 1
ATOM 1410 C C . CYS A 1 190 ? -5.674 -16.247 5.841 1.00 92.31 190 CYS A C 1
ATOM 1412 O O . CYS A 1 190 ? -5.100 -15.949 4.794 1.00 92.31 190 CYS A O 1
ATOM 1414 N N . ALA A 1 191 ? -6.870 -15.742 6.168 1.00 90.06 191 ALA A N 1
ATOM 1415 C CA . ALA A 1 191 ? -7.561 -14.774 5.320 1.00 90.06 191 ALA A CA 1
ATOM 1416 C C . ALA A 1 191 ? -6.783 -13.454 5.217 1.00 90.06 191 ALA A C 1
ATOM 1418 O O . ALA A 1 191 ? -6.675 -12.887 4.133 1.00 90.06 191 ALA A O 1
ATOM 1419 N N . ASP A 1 192 ? -6.175 -12.989 6.310 1.00 91.44 192 ASP A N 1
ATOM 1420 C CA . ASP A 1 192 ? -5.363 -11.768 6.286 1.00 91.44 192 ASP A CA 1
ATOM 1421 C C . ASP A 1 192 ? -4.090 -11.923 5.465 1.00 91.44 192 ASP A C 1
ATOM 1423 O O . ASP A 1 192 ? -3.736 -11.006 4.725 1.00 91.44 192 ASP A O 1
ATOM 1427 N N . ALA A 1 193 ? -3.429 -13.078 5.549 1.00 91.62 193 ALA A N 1
ATOM 1428 C CA . ALA A 1 193 ? -2.254 -13.377 4.741 1.00 91.62 193 ALA A CA 1
ATOM 1429 C C . ALA A 1 193 ? -2.617 -13.458 3.251 1.00 91.62 193 ALA A C 1
ATOM 1431 O O . ALA A 1 193 ? -1.925 -12.882 2.410 1.00 91.62 193 ALA A O 1
ATOM 1432 N N . ALA A 1 194 ? -3.736 -14.111 2.922 1.00 92.31 194 ALA A N 1
ATOM 1433 C CA . ALA A 1 194 ? -4.233 -14.200 1.553 1.00 92.31 194 ALA A CA 1
ATOM 1434 C C . ALA A 1 194 ? -4.576 -12.816 0.982 1.00 92.31 194 ALA A C 1
ATOM 1436 O O . ALA A 1 194 ? -4.181 -12.497 -0.134 1.00 92.31 194 ALA A O 1
ATOM 1437 N N . ILE A 1 195 ? -5.251 -11.958 1.751 1.00 90.69 195 ILE A N 1
ATOM 1438 C CA . ILE A 1 195 ? -5.616 -10.610 1.293 1.00 90.69 195 ILE A CA 1
ATOM 1439 C C . ILE A 1 195 ? -4.373 -9.717 1.166 1.00 90.69 195 ILE A C 1
ATOM 1441 O O . ILE A 1 195 ? -4.244 -8.996 0.176 1.00 90.69 195 ILE A O 1
ATOM 1445 N N . ALA A 1 196 ? -3.440 -9.787 2.121 1.00 91.50 196 ALA A N 1
ATOM 1446 C CA . ALA A 1 196 ? -2.197 -9.020 2.077 1.00 91.50 196 ALA A CA 1
ATOM 1447 C C . ALA A 1 196 ? -1.308 -9.412 0.885 1.00 91.50 196 ALA A C 1
ATOM 1449 O O . ALA A 1 196 ? -0.694 -8.543 0.282 1.00 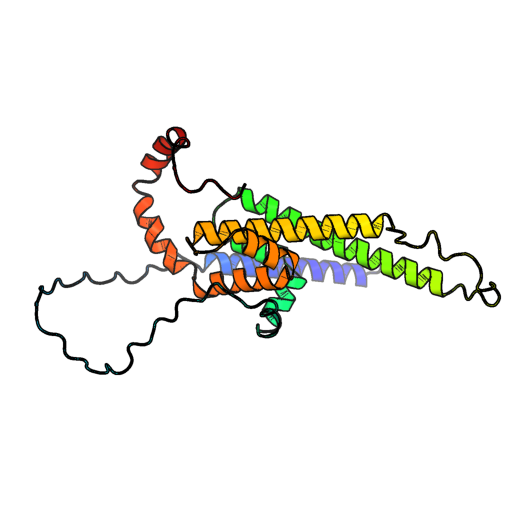91.50 196 ALA A O 1
ATOM 1450 N N . THR A 1 197 ? -1.268 -10.693 0.513 1.00 89.88 197 THR A N 1
ATOM 1451 C CA . THR A 1 197 ? -0.475 -11.176 -0.633 1.00 89.88 197 THR A CA 1
ATOM 1452 C C . THR A 1 197 ? -1.178 -10.983 -1.975 1.00 89.88 197 THR A C 1
ATOM 1454 O O . THR A 1 197 ? -0.525 -10.629 -2.953 1.00 89.88 197 THR A O 1
ATOM 1457 N N . ALA A 1 198 ? -2.499 -11.175 -2.042 1.00 90.81 198 ALA A N 1
ATOM 1458 C CA . ALA A 1 198 ? -3.258 -11.027 -3.283 1.00 90.81 198 ALA A CA 1
ATOM 1459 C C . ALA A 1 198 ? -3.434 -9.560 -3.697 1.00 90.81 198 ALA A C 1
ATOM 1461 O O . ALA A 1 198 ? -3.424 -9.250 -4.887 1.00 90.81 198 ALA A O 1
ATOM 1462 N N . CYS A 1 199 ? -3.624 -8.652 -2.732 1.00 89.44 199 CYS A N 1
ATOM 1463 C CA . CYS A 1 199 ? -3.783 -7.228 -3.006 1.00 89.44 199 CYS A CA 1
ATOM 1464 C C . CYS A 1 199 ? -3.424 -6.363 -1.782 1.00 89.44 199 CYS A C 1
ATOM 1466 O O . CYS A 1 199 ? -4.304 -5.824 -1.101 1.00 89.44 199 CYS A O 1
ATOM 1468 N N . SER A 1 200 ? -2.125 -6.143 -1.555 1.00 89.88 200 SER A N 1
ATOM 1469 C CA . SER A 1 200 ? -1.600 -5.173 -0.576 1.00 89.88 200 SER A CA 1
ATOM 1470 C C . SER A 1 200 ? -2.340 -3.820 -0.562 1.00 89.88 200 SER A C 1
ATOM 1472 O O . SER A 1 200 ? -2.757 -3.387 0.517 1.00 89.88 200 SER A O 1
ATOM 1474 N N . PRO A 1 201 ? -2.586 -3.140 -1.705 1.00 88.44 201 PRO A N 1
ATOM 1475 C CA . PRO A 1 201 ? -3.281 -1.852 -1.685 1.00 88.44 201 PRO A CA 1
ATOM 1476 C C . PRO A 1 201 ? -4.754 -1.969 -1.271 1.00 88.44 201 PRO A C 1
ATOM 1478 O O . PRO A 1 201 ? -5.265 -1.066 -0.612 1.00 88.44 201 PRO A O 1
ATOM 1481 N N . CYS A 1 202 ? -5.431 -3.083 -1.581 1.00 87.94 202 CYS A N 1
ATOM 1482 C CA . CYS A 1 202 ? -6.798 -3.335 -1.115 1.00 87.94 202 CYS A CA 1
ATOM 1483 C C . CYS A 1 202 ? -6.840 -3.445 0.411 1.00 87.94 202 CYS A C 1
ATOM 1485 O O . CYS A 1 202 ? -7.686 -2.826 1.057 1.00 87.94 202 CYS A O 1
ATOM 1487 N N . ALA A 1 203 ? -5.902 -4.203 0.986 1.00 91.00 203 ALA A N 1
ATOM 1488 C CA . ALA A 1 203 ? -5.796 -4.370 2.428 1.00 91.00 203 ALA A CA 1
ATOM 1489 C C . ALA A 1 203 ? -5.562 -3.023 3.129 1.00 91.00 203 ALA A C 1
ATOM 1491 O O . ALA A 1 203 ? -6.242 -2.709 4.103 1.00 91.00 203 ALA A O 1
ATOM 1492 N N . MET A 1 204 ? -4.655 -2.201 2.597 1.00 90.31 204 MET A N 1
ATOM 1493 C CA . MET A 1 204 ? -4.354 -0.874 3.142 1.00 90.31 204 MET A CA 1
ATOM 1494 C C . MET A 1 204 ? -5.534 0.096 3.016 1.00 90.31 204 MET A C 1
ATOM 1496 O O . MET A 1 204 ? -5.864 0.796 3.975 1.00 90.31 204 MET A O 1
ATOM 1500 N N . ALA A 1 205 ? -6.215 0.114 1.866 1.00 87.88 205 ALA A N 1
ATOM 1501 C CA . ALA A 1 205 ? -7.404 0.940 1.662 1.00 87.88 205 ALA A CA 1
ATOM 1502 C C . ALA A 1 205 ? -8.542 0.544 2.616 1.00 87.88 205 ALA A C 1
ATOM 1504 O O . ALA A 1 205 ? -9.237 1.410 3.148 1.00 87.88 205 ALA A O 1
ATOM 1505 N N . GLN A 1 206 ? -8.709 -0.755 2.871 1.00 88.44 206 GLN A N 1
ATOM 1506 C CA . GLN A 1 206 ? -9.678 -1.247 3.840 1.00 88.44 206 GLN A CA 1
ATOM 1507 C C . GLN A 1 206 ? -9.357 -0.784 5.263 1.00 88.44 206 GLN A C 1
ATOM 1509 O O . GLN A 1 206 ? -10.250 -0.291 5.951 1.00 88.44 206 GLN A O 1
ATOM 1514 N N . ILE A 1 207 ? -8.098 -0.916 5.688 1.00 89.19 207 ILE A N 1
ATOM 1515 C CA . ILE A 1 207 ? -7.654 -0.457 7.006 1.00 89.19 207 ILE A CA 1
ATOM 1516 C C . ILE A 1 207 ? -7.952 1.043 7.150 1.00 89.19 207 ILE A C 1
ATOM 1518 O O . ILE A 1 207 ? -8.618 1.440 8.103 1.00 89.19 207 ILE A O 1
ATOM 1522 N N . SER A 1 208 ? -7.564 1.862 6.166 1.00 86.94 208 SER A N 1
ATOM 1523 C CA . SER A 1 208 ? -7.824 3.311 6.165 1.00 86.94 208 SER A CA 1
ATOM 1524 C C . SER A 1 208 ? -9.310 3.646 6.311 1.00 86.94 208 SER A C 1
ATOM 1526 O O . SER A 1 208 ? -9.669 4.468 7.148 1.00 86.94 208 SER A O 1
ATOM 1528 N N . ARG A 1 209 ? -10.186 2.991 5.538 1.00 84.81 209 ARG A N 1
ATOM 1529 C CA . ARG A 1 209 ? -11.641 3.213 5.616 1.00 84.81 209 ARG A CA 1
ATOM 1530 C C . ARG A 1 209 ? -12.206 2.875 6.983 1.00 84.81 209 ARG A C 1
ATOM 1532 O O . ARG A 1 209 ? -13.075 3.584 7.481 1.00 84.81 209 ARG A O 1
ATOM 1539 N N . HIS A 1 210 ? -11.721 1.792 7.582 1.00 86.12 210 HIS A N 1
ATOM 1540 C CA . HIS A 1 210 ? -12.159 1.409 8.912 1.00 86.12 210 HIS A CA 1
ATOM 1541 C C . HIS A 1 210 ? -11.779 2.475 9.943 1.00 86.12 210 HIS A C 1
ATOM 1543 O O . HIS A 1 210 ? -12.608 2.817 10.777 1.00 86.12 210 HIS A O 1
ATOM 1549 N N . PHE A 1 211 ? -10.577 3.052 9.858 1.00 83.69 211 PHE A N 1
ATOM 1550 C CA . PHE A 1 211 ? -10.174 4.164 10.725 1.00 83.69 211 PHE A CA 1
ATOM 1551 C C . PHE A 1 211 ? -11.012 5.430 10.504 1.00 83.69 211 PHE A C 1
ATOM 1553 O O . PHE A 1 211 ? -11.412 6.061 11.485 1.00 83.69 211 PHE A O 1
ATOM 1560 N N . ASP A 1 212 ? -11.342 5.761 9.252 1.00 82.94 212 ASP A N 1
ATOM 1561 C CA . ASP A 1 212 ? -12.200 6.909 8.926 1.00 82.94 212 ASP A CA 1
ATOM 1562 C C . ASP A 1 212 ? -13.609 6.763 9.529 1.00 82.94 212 ASP A C 1
ATOM 1564 O O . ASP A 1 212 ? -14.161 7.728 10.061 1.00 82.94 212 ASP A O 1
ATOM 1568 N N . ILE A 1 213 ? -14.183 5.553 9.479 1.00 82.06 213 ILE A N 1
ATOM 1569 C CA . ILE A 1 213 ? -15.522 5.257 10.016 1.00 82.06 213 ILE A CA 1
ATOM 1570 C C . ILE A 1 213 ? -15.497 5.141 11.544 1.00 82.06 213 ILE A C 1
ATOM 1572 O O . ILE A 1 213 ? -16.362 5.694 12.222 1.00 82.06 213 ILE A O 1
ATOM 1576 N N . ALA A 1 214 ? -14.514 4.422 12.092 1.00 79.38 214 ALA A N 1
ATOM 1577 C CA . ALA A 1 214 ? -14.372 4.198 13.527 1.00 79.38 214 ALA A CA 1
ATOM 1578 C C . ALA A 1 214 ? -14.135 5.510 14.284 1.00 79.38 214 ALA A C 1
ATOM 1580 O O . ALA A 1 214 ? -14.620 5.674 15.403 1.00 79.38 214 ALA A O 1
ATOM 1581 N N . GLY A 1 215 ? -13.418 6.450 13.664 1.00 69.44 215 GLY A N 1
ATOM 1582 C CA . GLY A 1 215 ? -13.077 7.744 14.231 1.00 69.44 215 GLY A CA 1
ATOM 1583 C C . GLY A 1 215 ? -12.186 7.654 15.485 1.00 69.44 215 GLY A C 1
ATOM 1584 O O . GLY A 1 215 ? -12.199 6.670 16.228 1.00 69.44 215 GLY A O 1
ATOM 1585 N N . PRO A 1 216 ? -11.440 8.721 15.821 1.00 65.38 216 PRO A N 1
ATOM 1586 C CA . PRO A 1 216 ? -10.660 8.763 17.062 1.00 65.38 216 PRO A CA 1
ATOM 1587 C C . PRO A 1 216 ? -11.537 8.713 18.328 1.00 65.38 216 PRO A C 1
ATOM 1589 O O . PRO A 1 216 ? -11.078 8.354 19.409 1.00 65.38 216 PRO A O 1
ATOM 1592 N N . SER A 1 217 ? -12.808 9.119 18.222 1.00 57.84 217 SER A N 1
ATOM 1593 C CA . SER A 1 217 ? -13.660 9.407 19.379 1.00 57.84 217 SER A CA 1
ATOM 1594 C C . SER A 1 217 ? -14.427 8.212 19.934 1.00 57.84 217 SER A C 1
ATOM 1596 O O . SER A 1 217 ? -14.800 8.253 21.104 1.00 57.84 217 SER A O 1
ATOM 1598 N N . VAL A 1 218 ? -14.685 7.171 19.134 1.00 57.28 218 VAL A N 1
ATOM 1599 C CA . VAL A 1 218 ? -15.505 6.032 19.589 1.00 57.28 218 VAL A CA 1
ATOM 1600 C C . VAL A 1 218 ? -14.767 5.216 20.656 1.00 57.28 218 VAL A C 1
ATOM 1602 O O . VAL A 1 218 ? -15.389 4.728 21.595 1.00 57.28 218 VAL A O 1
ATOM 1605 N N . TYR A 1 219 ? -13.433 5.177 20.598 1.00 53.19 219 TYR A N 1
ATOM 1606 C CA . TYR A 1 219 ? -12.606 4.390 21.520 1.00 53.19 219 TYR A CA 1
ATOM 1607 C C . TYR A 1 219 ? -11.925 5.224 22.617 1.00 53.19 219 TYR A C 1
ATOM 1609 O O . TYR A 1 219 ? -11.668 4.708 23.706 1.00 53.19 219 TYR A O 1
ATOM 1617 N N . ALA A 1 220 ? -11.736 6.534 22.410 1.00 51.75 220 ALA A N 1
ATOM 1618 C CA . ALA A 1 220 ? -11.213 7.440 23.441 1.00 51.75 220 ALA A CA 1
ATOM 1619 C C . ALA A 1 220 ? -12.109 7.512 24.699 1.00 51.75 220 ALA A C 1
ATOM 1621 O O . ALA A 1 220 ? -11.632 7.795 25.798 1.00 51.75 220 ALA A O 1
ATOM 1622 N N . GLY A 1 221 ? -13.410 7.219 24.567 1.00 48.62 221 GLY A N 1
ATOM 1623 C CA . GLY A 1 221 ? -14.340 7.148 25.699 1.00 48.62 221 GLY A CA 1
ATOM 1624 C C . GLY A 1 221 ? -14.156 5.918 26.599 1.00 48.62 221 GLY A C 1
ATOM 1625 O O . GLY A 1 221 ? -14.539 5.964 27.769 1.00 48.62 221 GLY A O 1
ATOM 1626 N N . ALA A 1 222 ? -13.559 4.839 26.081 1.00 50.41 222 ALA A N 1
ATOM 1627 C CA . ALA A 1 222 ? -13.311 3.612 26.835 1.00 50.41 222 ALA A CA 1
ATOM 1628 C C . ALA A 1 222 ? -11.949 3.635 27.553 1.00 50.41 222 ALA A C 1
ATOM 1630 O O . ALA A 1 222 ? -11.864 3.178 28.693 1.00 50.41 222 ALA A O 1
ATOM 1631 N N . SER A 1 223 ? -10.905 4.226 26.951 1.00 48.34 223 SER A N 1
ATOM 1632 C CA . SER A 1 223 ? -9.576 4.297 27.587 1.00 48.34 223 SER A CA 1
ATOM 1633 C C . SER A 1 223 ? -9.480 5.373 28.676 1.00 48.34 223 SER A C 1
ATOM 1635 O O . SER A 1 223 ? -8.849 5.139 29.701 1.00 48.34 223 SER A O 1
ATOM 1637 N N . GLY A 1 224 ? -10.201 6.495 28.552 1.00 44.09 224 GLY A N 1
ATOM 1638 C CA . GLY A 1 224 ? -10.174 7.578 29.551 1.00 44.09 224 GLY A CA 1
ATOM 1639 C C . GLY A 1 224 ? -10.782 7.230 30.921 1.00 44.09 224 GLY A C 1
ATOM 1640 O O . GLY A 1 224 ? -10.698 8.026 31.855 1.00 44.09 224 GLY A O 1
ATOM 1641 N N . ARG A 1 225 ? -11.401 6.049 31.074 1.00 46.56 225 ARG A N 1
ATOM 1642 C CA . ARG A 1 225 ? -11.828 5.518 32.383 1.00 46.56 225 ARG A CA 1
ATOM 1643 C C . ARG A 1 225 ? -10.809 4.554 32.994 1.00 46.56 225 ARG A C 1
ATOM 1645 O O . ARG A 1 225 ? -10.894 4.280 34.188 1.00 46.56 225 ARG A O 1
ATOM 1652 N N . ALA A 1 226 ? -9.856 4.072 32.199 1.00 50.19 226 ALA A N 1
ATOM 1653 C CA . ALA A 1 226 ? -8.803 3.167 32.632 1.00 50.19 226 ALA A CA 1
ATOM 1654 C C . ALA A 1 226 ? -7.552 3.906 33.124 1.00 50.19 226 ALA A C 1
ATOM 1656 O O . ALA A 1 226 ? -6.766 3.294 33.824 1.00 50.19 226 ALA A O 1
ATOM 1657 N N . ASP A 1 227 ? -7.375 5.209 32.891 1.00 49.53 227 ASP A N 1
ATOM 1658 C CA . ASP A 1 227 ? -6.176 5.931 33.369 1.00 49.53 227 ASP A CA 1
ATOM 1659 C C . ASP A 1 227 ? -6.100 6.067 34.906 1.00 49.53 227 ASP A C 1
ATOM 1661 O O . ASP A 1 227 ? -5.039 6.343 35.462 1.00 49.53 227 ASP A O 1
ATOM 1665 N N . GLY A 1 228 ? -7.198 5.786 35.620 1.00 46.75 228 GLY A N 1
ATOM 1666 C CA . GLY A 1 228 ? -7.190 5.588 37.076 1.00 46.75 228 GLY A CA 1
ATOM 1667 C C . GLY A 1 228 ? -6.783 4.176 37.527 1.00 46.75 228 GLY A C 1
ATOM 1668 O O . GLY A 1 228 ? -6.439 3.990 38.691 1.00 46.75 228 GLY A O 1
ATOM 1669 N N . SER A 1 229 ? -6.806 3.181 36.633 1.00 49.41 229 SER A N 1
ATOM 1670 C CA . SER A 1 229 ? -6.472 1.775 36.920 1.00 49.41 229 SER A CA 1
ATOM 1671 C C . SER A 1 229 ? -5.313 1.220 36.083 1.00 49.41 229 SER A C 1
ATOM 1673 O O . SER A 1 229 ? -4.813 0.148 36.394 1.00 49.41 229 SER A O 1
ATOM 1675 N N . ALA A 1 230 ? -4.843 1.919 35.049 1.00 48.97 230 ALA A N 1
ATOM 1676 C CA . ALA A 1 230 ? -3.756 1.503 34.165 1.00 48.97 230 ALA A CA 1
ATOM 1677 C C . ALA A 1 230 ? -2.387 1.697 34.827 1.00 48.97 230 ALA A C 1
ATOM 1679 O O . ALA A 1 230 ? -1.498 0.880 34.621 1.00 48.97 230 ALA A O 1
ATOM 1680 N N . ALA A 1 231 ? -2.249 2.681 35.725 1.00 49.19 231 ALA A N 1
ATOM 1681 C CA . ALA A 1 231 ? -1.103 2.758 36.632 1.00 49.19 231 ALA A CA 1
ATOM 1682 C C . ALA A 1 231 ? -1.062 1.572 37.623 1.00 49.19 231 ALA A C 1
ATOM 1684 O O . ALA A 1 231 ? 0.016 1.163 38.040 1.00 49.19 231 ALA A O 1
ATOM 1685 N N . ALA A 1 232 ? -2.217 0.976 37.956 1.00 49.22 232 ALA A N 1
ATOM 1686 C CA . ALA A 1 232 ? -2.295 -0.244 38.765 1.00 49.22 232 ALA A CA 1
ATOM 1687 C C . ALA A 1 232 ? -2.148 -1.532 37.923 1.00 49.22 232 ALA A C 1
ATOM 1689 O O . ALA A 1 232 ? -1.582 -2.510 38.398 1.00 49.22 232 ALA A O 1
ATOM 1690 N N . ALA A 1 233 ? -2.592 -1.535 36.661 1.00 48.22 233 ALA A N 1
ATOM 1691 C CA . ALA A 1 233 ? -2.504 -2.687 35.760 1.00 48.22 233 ALA A CA 1
ATOM 1692 C C . ALA A 1 233 ? -1.136 -2.823 35.064 1.00 48.22 233 ALA A C 1
ATOM 1694 O O . ALA A 1 233 ? -0.722 -3.940 34.764 1.00 48.22 233 ALA A O 1
ATOM 1695 N N . ALA A 1 234 ? -0.394 -1.729 34.857 1.00 49.38 234 ALA A N 1
ATOM 1696 C CA . ALA A 1 234 ? 0.999 -1.783 34.404 1.00 49.38 234 ALA A CA 1
ATOM 1697 C C . ALA A 1 234 ? 1.918 -2.432 35.456 1.00 49.38 234 ALA A C 1
ATOM 1699 O O . ALA A 1 234 ? 2.869 -3.104 35.088 1.00 49.38 234 ALA A O 1
ATOM 1700 N N . ALA A 1 235 ? 1.580 -2.324 36.748 1.00 49.91 235 ALA A N 1
ATOM 1701 C CA . ALA A 1 235 ? 2.259 -3.059 37.817 1.00 49.91 235 ALA A CA 1
ATOM 1702 C C . ALA A 1 235 ? 1.842 -4.546 37.906 1.00 49.91 235 ALA A C 1
ATOM 1704 O O . ALA A 1 235 ? 2.547 -5.333 38.528 1.00 49.91 235 ALA A O 1
ATOM 1705 N N . ALA A 1 236 ? 0.720 -4.940 37.289 1.00 46.78 236 ALA A N 1
ATOM 1706 C CA . ALA A 1 236 ? 0.233 -6.324 37.277 1.00 46.78 236 ALA A CA 1
ATOM 1707 C C . ALA A 1 236 ? 0.622 -7.099 36.001 1.00 46.78 236 ALA A C 1
ATOM 1709 O O . ALA A 1 236 ? 0.710 -8.322 36.023 1.00 46.78 236 ALA A O 1
ATOM 1710 N N . ARG A 1 237 ? 0.891 -6.409 34.883 1.00 49.53 237 ARG A N 1
ATOM 1711 C CA . ARG A 1 237 ? 1.174 -7.045 33.583 1.00 49.53 237 ARG A CA 1
ATOM 1712 C C . ARG A 1 237 ? 2.565 -7.655 33.426 1.00 49.53 237 ARG A C 1
ATOM 1714 O O . ARG A 1 237 ? 2.724 -8.496 32.550 1.00 49.53 237 ARG A O 1
ATOM 1721 N N . ASP A 1 238 ? 3.510 -7.332 34.302 1.00 47.66 238 ASP A N 1
ATOM 1722 C CA . ASP A 1 238 ? 4.779 -8.071 34.376 1.00 47.66 238 ASP A CA 1
ATOM 1723 C C . ASP A 1 238 ? 4.637 -9.416 35.122 1.00 47.66 238 ASP A C 1
ATOM 1725 O O . ASP A 1 238 ? 5.592 -10.186 35.186 1.00 47.66 238 ASP A O 1
ATOM 1729 N N . ALA A 1 239 ? 3.448 -9.734 35.658 1.00 50.00 239 ALA A N 1
ATOM 1730 C CA . ALA A 1 239 ? 3.175 -10.985 36.371 1.00 50.00 239 ALA A CA 1
ATOM 1731 C C . ALA A 1 239 ? 2.238 -11.960 35.626 1.00 50.00 239 ALA A C 1
ATOM 1733 O O . ALA A 1 239 ? 2.085 -13.093 36.070 1.00 50.00 239 ALA A O 1
ATOM 1734 N N . GLU A 1 240 ? 1.626 -11.565 34.503 1.00 45.09 240 GLU A N 1
ATOM 1735 C CA . GLU A 1 240 ? 0.546 -12.337 33.858 1.00 45.09 240 GLU A CA 1
ATOM 1736 C C . GLU A 1 240 ? 0.726 -12.418 32.331 1.00 45.09 240 GLU A C 1
ATOM 1738 O O . GLU A 1 240 ? -0.167 -12.121 31.540 1.00 45.09 240 GLU A O 1
ATOM 1743 N N . VAL A 1 241 ? 1.941 -12.783 31.907 1.00 47.94 241 VAL A N 1
ATOM 1744 C CA . VAL A 1 241 ? 2.245 -13.259 30.539 1.00 47.94 241 VAL A CA 1
ATOM 1745 C C . VAL A 1 241 ? 2.199 -14.794 30.455 1.00 47.94 241 VAL A C 1
ATOM 1747 O O . VAL A 1 241 ? 2.332 -15.358 29.375 1.00 47.94 241 VAL A O 1
ATOM 1750 N N . ASP A 1 242 ? 1.884 -15.478 31.556 1.00 46.56 242 ASP A N 1
ATOM 1751 C CA . ASP A 1 242 ? 1.532 -16.893 31.544 1.00 46.56 242 ASP A CA 1
ATOM 1752 C C . ASP A 1 242 ? 0.020 -17.047 31.754 1.00 46.56 242 ASP A C 1
ATOM 1754 O O . ASP A 1 242 ? -0.524 -16.616 32.768 1.00 46.56 242 ASP A O 1
ATOM 1758 N N . THR A 1 243 ? -0.642 -17.766 30.842 1.00 50.03 243 THR A N 1
ATOM 1759 C CA . THR A 1 243 ? -2.017 -18.312 30.952 1.00 50.03 243 THR A CA 1
ATOM 1760 C C . THR A 1 243 ? -3.186 -17.475 30.388 1.00 50.03 243 THR A C 1
ATOM 1762 O O . THR A 1 243 ? -4.145 -17.165 31.087 1.00 50.03 243 THR A O 1
ATOM 1765 N N . ILE A 1 244 ? -3.221 -17.252 29.065 1.00 42.69 244 ILE A N 1
ATOM 1766 C CA . ILE A 1 244 ? -4.507 -17.230 28.329 1.00 42.69 244 ILE A CA 1
ATOM 1767 C C . ILE A 1 244 ? -4.640 -18.566 27.576 1.00 42.69 244 ILE A C 1
ATOM 1769 O O . ILE A 1 244 ? -4.051 -18.724 26.504 1.00 42.69 244 ILE A O 1
ATOM 1773 N N . PRO A 1 245 ? -5.380 -19.555 28.111 1.00 43.69 245 PRO A N 1
ATOM 1774 C CA . PRO A 1 245 ? -5.635 -20.802 27.409 1.00 43.69 245 PRO A CA 1
ATOM 1775 C C . PRO A 1 245 ? -6.768 -20.572 26.401 1.00 43.69 245 PRO A C 1
ATOM 1777 O O . PRO A 1 245 ? -7.911 -20.346 26.789 1.00 43.69 245 PRO A O 1
ATOM 1780 N N . GLY A 1 246 ? -6.455 -20.613 25.103 1.00 45.03 246 GLY A N 1
ATOM 1781 C CA . GLY A 1 246 ? -7.485 -20.660 24.055 1.00 45.03 246 GLY A CA 1
ATOM 1782 C C . GLY A 1 246 ? -7.190 -19.929 22.746 1.00 45.03 246 GLY A C 1
ATOM 1783 O O . GLY A 1 246 ? -7.997 -20.028 21.832 1.00 45.03 246 GLY A O 1
ATOM 1784 N N . TYR A 1 247 ? -6.061 -19.226 22.622 1.00 41.88 247 TYR A N 1
ATOM 1785 C CA . TYR A 1 247 ? -5.672 -18.536 21.379 1.00 41.88 247 TYR A CA 1
ATOM 1786 C C . TYR A 1 247 ? -4.297 -18.999 20.866 1.00 41.88 247 TYR A C 1
ATOM 1788 O O . TYR A 1 247 ? -3.504 -18.215 20.354 1.00 41.88 247 TYR A O 1
ATOM 1796 N N . GLN A 1 248 ? -3.986 -20.286 21.046 1.00 43.62 248 GLN A N 1
ATOM 1797 C CA . GLN A 1 248 ? -2.841 -20.931 20.406 1.00 43.62 248 GLN A CA 1
ATOM 1798 C C . GLN A 1 248 ? -3.312 -21.622 19.134 1.00 43.62 248 GLN A C 1
ATOM 1800 O O . GLN A 1 248 ? -3.805 -22.736 19.209 1.00 43.62 248 GLN A O 1
ATOM 1805 N N . GLU A 1 249 ? -3.172 -20.940 18.002 1.00 44.62 249 GLU A N 1
ATOM 1806 C CA . GLU A 1 249 ? -2.884 -21.524 16.683 1.00 44.62 249 GLU A CA 1
ATOM 1807 C C . GLU A 1 249 ? -2.940 -20.384 15.665 1.00 44.62 249 GLU A C 1
ATOM 1809 O O . GLU A 1 249 ? -3.986 -20.134 15.082 1.00 44.62 249 GLU A O 1
ATOM 1814 N N . CYS A 1 250 ? -1.847 -19.623 15.551 1.00 49.06 250 CYS A N 1
ATOM 1815 C CA . CYS A 1 250 ? -1.444 -18.799 14.396 1.00 49.06 250 CYS A CA 1
ATOM 1816 C C . CYS A 1 250 ? -0.221 -17.951 14.810 1.00 49.06 250 CYS A C 1
ATOM 1818 O O . CYS A 1 250 ? -0.295 -16.724 14.875 1.00 49.06 250 CYS A O 1
ATOM 1820 N N . VAL A 1 251 ? 0.889 -18.613 15.150 1.00 40.25 251 VAL A N 1
ATOM 1821 C CA . VAL A 1 251 ? 2.233 -18.007 15.180 1.00 40.25 251 VAL A CA 1
ATOM 1822 C C . VAL A 1 251 ? 3.083 -18.758 14.175 1.00 40.25 251 VAL A C 1
ATOM 1824 O O . VAL A 1 251 ? 2.991 -20.007 14.187 1.00 40.25 251 VAL A O 1
#

Radius of gyration: 27.02 Å; Cα contacts (8 Å, |Δi|>4): 120; chains: 1; bounding box: 72×60×77 Å

Mean predicted aligned error: 15.79 Å

Solvent-accessible surface area (backbone atoms only — not comparable to full-atom values): 15431 Å² total; per-residue (Å²): 134,56,76,67,59,56,54,51,53,57,52,50,55,54,49,52,55,51,52,52,50,54,51,55,55,58,64,65,69,68,59,88,76,80,70,83,82,78,77,82,85,80,90,74,81,94,76,94,76,80,97,69,96,66,88,73,83,73,73,81,74,77,74,70,81,72,85,76,70,62,93,71,48,39,74,79,35,65,63,67,47,36,49,42,27,66,77,38,49,32,60,56,40,45,52,52,32,73,70,67,75,44,83,73,45,51,60,49,22,50,51,35,35,51,24,49,54,49,23,53,52,28,50,52,51,54,52,52,52,56,62,60,57,66,74,64,76,71,81,85,73,75,95,73,86,82,81,82,76,64,84,68,75,67,44,74,47,52,52,49,25,52,52,20,50,51,49,35,22,51,45,46,26,51,50,51,52,50,52,31,64,73,69,70,54,88,81,56,69,68,58,43,46,49,42,12,64,77,36,45,38,40,46,48,33,50,53,52,51,50,52,68,71,53,43,78,65,69,56,51,69,62,53,71,68,37,69,84,46,44,76,58,44,64,72,46,56,86,75,60,86,72,85,80,90,83,79,87,84,88,129

Sequence (251 aa):
MDASDVAYTIQMEKKEALLLDAGRKRARSVGPRRLPRSAPPTTSAIGVGTAVTASVAGTPELHEPVWETSLFACWDASFWHCCLAVALPCAIASHVEATIDRGSLGAGAFFLGLAFVGEVACALQSVAMALRDGDVAHEDQPWTTQYRSELLHLNMWGVAACAAAAMVAAGVFALRNTTRHYYHIPGSCCADAAIATACSPCAMAQISRHFDIAGPSVYAGASGRADGSAAAAAAARDAEVDTIPGYQECV

Secondary structure (DSSP, 8-state):
--HHHHHHHHHHHHHHHHHHHHHHHHHHH--------PPPP---------------------------PPTTTTTTS-HHHHHHHHH-HHHHHHHHHHHHT-TTHHHHHHHHHHHHHHHHHHHHHHHHHHHHHTT---TT--SSS--SS-S----HHHHHHHHHHHHHHHHHHHHHHHHHHHTT----HHHHHHHHHH-HHHHHHHHHHHHHHHHHHHHHHHHTTTTTTHHHHTTTTTS-SS--TT--S--